Protein AF-A0A974UHE6-F1 (afdb_monomer_lite)

Structure (mmCIF, N/CA/C/O backbone):
data_AF-A0A974UHE6-F1
#
_entry.id   AF-A0A974UHE6-F1
#
loop_
_atom_site.group_PDB
_atom_site.id
_atom_site.type_symbol
_atom_site.label_atom_id
_atom_site.label_alt_id
_atom_site.label_comp_id
_atom_site.label_asym_id
_atom_site.label_entity_id
_atom_site.label_seq_id
_atom_site.pdbx_PDB_ins_code
_atom_site.Cartn_x
_atom_site.Cartn_y
_atom_site.Cartn_z
_atom_site.occupancy
_atom_site.B_iso_or_equiv
_atom_site.auth_seq_id
_atom_site.auth_comp_id
_atom_site.auth_asym_id
_atom_site.auth_atom_id
_atom_site.pdbx_PDB_model_num
ATOM 1 N N . MET A 1 1 ? -3.611 19.594 -3.266 1.00 68.94 1 MET A N 1
ATOM 2 C CA . MET A 1 1 ? -2.694 18.785 -4.095 1.00 68.94 1 MET A CA 1
ATOM 3 C C . MET A 1 1 ? -2.896 19.131 -5.567 1.00 68.94 1 MET A C 1
ATOM 5 O O . MET A 1 1 ? -4.041 19.269 -5.986 1.00 68.94 1 MET A O 1
ATOM 9 N N . GLU A 1 2 ? -1.826 19.362 -6.333 1.00 81.94 2 GLU A N 1
ATOM 10 C CA . GLU A 1 2 ? -1.934 19.809 -7.731 1.00 81.94 2 GLU A CA 1
ATOM 11 C C . GLU A 1 2 ? -2.411 18.683 -8.661 1.00 81.94 2 GLU A C 1
ATOM 13 O O . GLU A 1 2 ? -1.837 17.596 -8.674 1.00 81.94 2 GLU A O 1
ATOM 18 N N . LYS A 1 3 ? -3.424 18.951 -9.499 1.00 84.94 3 LYS A N 1
ATOM 19 C CA . LYS A 1 3 ? -3.956 17.965 -10.462 1.00 84.94 3 LYS A CA 1
ATOM 20 C C . LYS A 1 3 ? -2.876 17.400 -11.393 1.00 84.94 3 LYS A C 1
ATOM 22 O O . LYS A 1 3 ? -2.909 16.217 -11.709 1.00 84.94 3 LYS A O 1
ATOM 27 N N . LYS A 1 4 ? -1.906 18.234 -11.789 1.00 88.12 4 LYS A N 1
ATOM 28 C CA . LYS A 1 4 ? -0.786 17.846 -12.660 1.00 88.12 4 LYS A CA 1
ATOM 29 C C . LYS A 1 4 ? 0.136 16.815 -12.000 1.00 88.12 4 LYS A C 1
ATOM 31 O O . LYS A 1 4 ? 0.577 15.885 -12.671 1.00 88.12 4 LYS A O 1
ATOM 36 N N . LEU A 1 5 ? 0.415 16.966 -10.703 1.00 89.38 5 LEU A N 1
ATOM 37 C CA . LEU A 1 5 ? 1.199 16.000 -9.928 1.00 89.38 5 LEU A CA 1
ATOM 38 C C . LEU A 1 5 ? 0.502 14.635 -9.929 1.00 89.38 5 LEU A C 1
ATOM 40 O O . LEU A 1 5 ? 1.091 13.643 -10.349 1.00 89.38 5 LEU A O 1
ATOM 44 N N . LEU A 1 6 ? -0.778 14.615 -9.549 1.00 90.81 6 LEU A N 1
ATOM 45 C CA . LEU A 1 6 ? -1.590 13.398 -9.502 1.00 90.81 6 LEU A CA 1
ATOM 46 C C . LEU A 1 6 ? -1.657 12.690 -10.857 1.00 90.81 6 LEU A C 1
ATOM 48 O O . LEU A 1 6 ? -1.370 11.500 -10.933 1.00 90.81 6 LEU A O 1
ATOM 52 N N . SER A 1 7 ? -1.959 13.417 -11.937 1.00 92.12 7 SER A N 1
ATOM 53 C CA . SER A 1 7 ? -2.025 12.827 -13.280 1.00 92.12 7 SER A CA 1
ATOM 54 C C . SER A 1 7 ? -0.684 12.259 -13.746 1.00 92.12 7 SER A C 1
ATOM 56 O O . SER A 1 7 ? -0.656 11.272 -14.476 1.00 92.12 7 SER A O 1
ATOM 58 N N . THR A 1 8 ? 0.429 12.875 -13.334 1.00 93.12 8 THR A N 1
ATOM 59 C CA . THR A 1 8 ? 1.776 12.416 -13.706 1.00 93.12 8 THR A CA 1
ATOM 60 C C . THR A 1 8 ? 2.105 11.103 -13.001 1.00 93.12 8 THR A C 1
ATOM 62 O O . THR A 1 8 ? 2.537 10.158 -13.655 1.00 93.12 8 THR A O 1
ATOM 65 N N . ILE A 1 9 ? 1.823 11.016 -11.696 1.00 94.38 9 ILE A N 1
ATOM 66 C CA . ILE A 1 9 ? 2.038 9.797 -10.907 1.00 94.38 9 ILE A CA 1
ATOM 67 C C . ILE A 1 9 ? 1.129 8.667 -11.400 1.00 94.38 9 ILE A C 1
ATOM 69 O O . ILE A 1 9 ? 1.619 7.567 -11.628 1.00 94.38 9 ILE A O 1
ATOM 73 N N . ILE A 1 10 ? -0.163 8.931 -11.632 1.00 95.25 10 ILE A N 1
ATOM 74 C CA . ILE A 1 10 ? -1.101 7.930 -12.175 1.00 95.25 10 ILE A CA 1
ATOM 75 C C . ILE A 1 10 ? -0.598 7.401 -13.520 1.00 95.25 10 ILE A C 1
ATOM 77 O O . ILE A 1 10 ? -0.494 6.193 -13.703 1.00 95.25 10 ILE A O 1
ATOM 81 N N . GLY A 1 11 ? -0.215 8.294 -14.439 1.00 94.75 11 GLY A N 1
ATOM 82 C CA . GLY A 1 11 ? 0.270 7.896 -15.760 1.00 94.75 11 GLY A CA 1
ATOM 83 C C . GLY A 1 11 ? 1.592 7.122 -15.739 1.00 94.75 11 GLY A C 1
ATOM 84 O O . GLY A 1 11 ? 1.866 6.383 -16.683 1.00 94.75 11 GLY A O 1
ATOM 85 N N . PHE A 1 12 ? 2.416 7.290 -14.702 1.00 95.50 12 PHE A N 1
ATOM 86 C CA . PHE A 1 12 ? 3.578 6.436 -14.454 1.00 95.50 12 PHE A CA 1
ATOM 87 C C . PHE A 1 12 ? 3.150 5.068 -13.904 1.00 95.50 12 PHE A C 1
ATOM 89 O O . PHE A 1 12 ? 3.519 4.048 -14.483 1.00 95.50 12 PHE A O 1
ATOM 96 N N . LEU A 1 13 ? 2.327 5.041 -12.848 1.00 96.25 13 LEU A N 1
ATOM 97 C CA . LEU A 1 13 ? 1.869 3.801 -12.215 1.00 96.25 13 LEU A CA 1
ATOM 98 C C . LEU A 1 13 ? 1.134 2.891 -13.202 1.00 96.25 13 LEU A C 1
ATOM 100 O O . LEU A 1 13 ? 1.426 1.702 -13.236 1.00 96.25 13 LEU A O 1
ATOM 104 N N . ASP A 1 14 ? 0.248 3.432 -14.042 1.00 95.69 14 ASP A N 1
ATOM 105 C CA . ASP A 1 14 ? -0.482 2.649 -15.049 1.00 95.69 14 ASP A CA 1
ATOM 106 C C . ASP A 1 14 ? 0.474 1.884 -15.978 1.00 95.69 14 ASP A C 1
ATOM 108 O O . ASP A 1 14 ? 0.250 0.712 -16.283 1.00 95.69 14 ASP A O 1
ATOM 112 N N . LYS A 1 15 ? 1.578 2.516 -16.394 1.00 94.88 15 LYS A N 1
ATOM 113 C CA . LYS A 1 15 ? 2.539 1.873 -17.293 1.00 94.88 15 LYS A CA 1
ATOM 114 C C . LYS A 1 15 ? 3.507 0.934 -16.582 1.00 94.88 15 LYS A C 1
ATOM 116 O O . LYS A 1 15 ? 3.752 -0.148 -17.104 1.00 94.88 15 LYS A O 1
ATOM 121 N N . SER A 1 16 ? 4.022 1.302 -15.408 1.00 94.69 16 SER A N 1
ATOM 122 C CA . SER A 1 16 ? 4.884 0.405 -14.623 1.00 94.69 16 SER A CA 1
ATOM 123 C C . SER A 1 16 ? 4.128 -0.840 -14.156 1.00 94.69 16 SER A C 1
ATOM 125 O O . SER A 1 16 ? 4.684 -1.934 -14.188 1.00 94.69 16 SER A O 1
ATOM 127 N N . MET A 1 17 ? 2.843 -0.720 -13.803 1.00 94.31 17 MET A N 1
ATOM 128 C CA . MET A 1 17 ? 1.987 -1.877 -13.521 1.00 94.31 17 MET A CA 1
ATOM 129 C C . MET A 1 17 ? 1.804 -2.764 -14.759 1.00 94.31 17 MET A C 1
ATOM 131 O O . MET A 1 17 ? 1.940 -3.977 -14.649 1.00 94.31 17 MET A O 1
ATOM 135 N N . ALA A 1 18 ? 1.558 -2.183 -15.937 1.00 93.31 18 ALA A N 1
ATOM 136 C CA . ALA A 1 18 ? 1.437 -2.954 -17.176 1.00 93.31 18 ALA A CA 1
ATOM 137 C C . ALA A 1 18 ? 2.745 -3.670 -17.562 1.00 93.31 18 ALA A C 1
ATOM 139 O O . ALA A 1 18 ? 2.712 -4.818 -18.000 1.00 93.31 18 ALA A O 1
ATOM 140 N N . ALA A 1 19 ? 3.898 -3.022 -17.377 1.00 91.88 19 ALA A N 1
ATOM 141 C CA . ALA A 1 19 ? 5.205 -3.638 -17.595 1.00 91.88 19 ALA A CA 1
ATOM 142 C C . ALA A 1 19 ? 5.476 -4.764 -16.581 1.00 91.88 19 ALA A C 1
ATOM 144 O O . ALA A 1 19 ? 5.915 -5.847 -16.970 1.00 91.88 19 ALA A O 1
ATOM 145 N N . TYR A 1 20 ? 5.140 -4.558 -15.305 1.00 91.62 20 TYR A N 1
ATOM 146 C CA . TYR A 1 20 ? 5.191 -5.609 -14.288 1.00 91.62 20 TYR A CA 1
ATOM 147 C C . TYR A 1 20 ? 4.357 -6.830 -14.703 1.00 91.62 20 TYR A C 1
ATOM 149 O O . TYR A 1 20 ? 4.865 -7.951 -14.714 1.00 91.62 20 TYR A O 1
ATOM 157 N N . ASP A 1 21 ? 3.106 -6.605 -15.114 1.00 89.88 21 ASP A N 1
ATOM 158 C CA . ASP A 1 21 ? 2.179 -7.660 -15.538 1.00 89.88 21 ASP A CA 1
ATOM 159 C C . ASP A 1 21 ? 2.657 -8.372 -16.827 1.00 89.88 21 ASP A C 1
ATOM 161 O O . ASP A 1 21 ? 2.312 -9.529 -17.063 1.00 89.88 21 ASP A O 1
ATOM 165 N N . ALA A 1 22 ? 3.501 -7.719 -17.636 1.00 89.38 22 ALA A N 1
ATOM 166 C CA . ALA A 1 22 ? 4.163 -8.299 -18.809 1.00 89.38 22 ALA A CA 1
ATOM 167 C C . ALA A 1 22 ? 5.449 -9.094 -18.483 1.00 89.38 22 ALA A C 1
ATOM 169 O O . ALA A 1 22 ? 6.077 -9.635 -19.395 1.00 89.38 22 ALA A O 1
ATOM 170 N N . GLY A 1 23 ? 5.844 -9.179 -17.207 1.00 85.88 23 GLY A N 1
ATOM 171 C CA . GLY A 1 23 ? 6.987 -9.968 -16.734 1.00 85.88 23 GLY A CA 1
ATOM 172 C C . GLY A 1 23 ? 8.204 -9.155 -16.281 1.00 85.88 23 GLY A C 1
ATOM 173 O O . GLY A 1 23 ? 9.193 -9.746 -15.845 1.00 85.88 23 GLY A O 1
ATOM 174 N N . TYR A 1 24 ? 8.154 -7.819 -16.326 1.00 87.19 24 TYR A N 1
ATOM 175 C CA . TYR A 1 24 ? 9.233 -6.954 -15.832 1.00 87.19 24 TYR A CA 1
ATOM 176 C C . TYR A 1 24 ? 9.098 -6.718 -14.321 1.00 87.19 24 TYR A C 1
ATOM 178 O O . TYR A 1 24 ? 8.746 -5.628 -13.877 1.00 87.19 24 TYR A O 1
ATOM 186 N N . ALA A 1 25 ? 9.363 -7.752 -13.515 1.00 85.69 25 ALA A N 1
ATOM 187 C CA . ALA A 1 25 ? 9.167 -7.700 -12.062 1.00 85.69 25 ALA A CA 1
ATOM 188 C C . ALA A 1 25 ? 9.927 -6.542 -11.380 1.00 85.69 25 ALA A C 1
ATOM 190 O O . ALA A 1 25 ? 9.395 -5.942 -10.445 1.00 85.69 25 ALA A O 1
ATOM 191 N N . ASP A 1 26 ? 11.111 -6.183 -11.887 1.00 86.00 26 ASP A N 1
ATOM 192 C CA . ASP A 1 26 ? 11.952 -5.074 -11.408 1.00 86.00 26 ASP A CA 1
ATOM 193 C C . ASP A 1 26 ? 11.215 -3.717 -11.376 1.00 86.00 26 ASP A C 1
ATOM 195 O O . ASP A 1 26 ? 11.528 -2.849 -10.559 1.00 86.00 26 ASP A O 1
ATOM 199 N N . GLU A 1 27 ? 10.143 -3.543 -12.161 1.00 90.69 27 GLU A N 1
ATOM 200 C CA . GLU A 1 27 ? 9.304 -2.338 -12.100 1.00 90.69 27 GLU A CA 1
ATOM 201 C C . GLU A 1 27 ? 8.658 -2.113 -10.728 1.00 90.69 27 GLU A C 1
ATOM 203 O O . GLU A 1 27 ? 8.337 -0.975 -10.376 1.00 90.69 27 GLU A O 1
ATOM 208 N N . ALA A 1 28 ? 8.529 -3.152 -9.896 1.00 91.75 28 ALA A N 1
ATOM 209 C CA . ALA A 1 28 ? 8.108 -2.991 -8.507 1.00 91.75 28 ALA A CA 1
ATOM 210 C C . ALA A 1 28 ? 9.001 -2.012 -7.736 1.00 91.75 28 ALA A C 1
ATOM 212 O O . ALA A 1 28 ? 8.503 -1.247 -6.912 1.00 91.75 28 ALA A O 1
ATOM 213 N N . VAL A 1 29 ? 10.303 -1.987 -8.019 1.00 90.75 29 VAL A N 1
ATOM 214 C CA . VAL A 1 29 ? 11.244 -1.085 -7.353 1.00 90.75 29 VAL A CA 1
ATOM 215 C C . VAL A 1 29 ? 11.008 0.365 -7.767 1.00 90.75 29 VAL A C 1
ATOM 217 O O . VAL A 1 29 ? 10.982 1.253 -6.912 1.00 90.75 29 VAL A O 1
ATOM 220 N N . HIS A 1 30 ? 10.748 0.620 -9.050 1.00 90.81 30 HIS A N 1
ATOM 221 C CA . HIS A 1 30 ? 10.409 1.960 -9.538 1.00 90.81 30 HIS A CA 1
ATOM 222 C C . HIS A 1 30 ? 9.064 2.439 -8.978 1.00 90.81 30 HIS A C 1
ATOM 224 O O . HIS A 1 30 ? 8.964 3.576 -8.507 1.00 90.81 30 HIS A O 1
ATOM 230 N N . MET A 1 31 ? 8.056 1.557 -8.936 1.00 94.94 31 MET A N 1
ATOM 231 C CA . MET A 1 31 ? 6.774 1.833 -8.277 1.00 94.94 31 MET A CA 1
ATOM 232 C C . MET A 1 31 ? 6.967 2.173 -6.794 1.00 94.94 31 MET A C 1
ATOM 234 O O . MET A 1 31 ? 6.421 3.171 -6.323 1.00 94.94 31 MET A O 1
ATOM 238 N N . ALA A 1 32 ? 7.774 1.393 -6.067 1.00 93.69 32 ALA A N 1
ATOM 239 C CA . ALA A 1 32 ? 8.053 1.625 -4.652 1.00 93.69 32 ALA A CA 1
ATOM 240 C C . ALA A 1 32 ? 8.692 2.996 -4.413 1.00 93.69 32 ALA A C 1
ATOM 242 O O . ALA A 1 32 ? 8.247 3.723 -3.528 1.00 93.69 32 ALA A O 1
ATOM 243 N N . THR A 1 33 ? 9.679 3.383 -5.226 1.00 91.69 33 THR A N 1
ATOM 244 C CA . THR A 1 33 ? 10.351 4.685 -5.107 1.00 91.69 33 THR A CA 1
ATOM 245 C C . THR A 1 33 ? 9.396 5.857 -5.312 1.00 91.69 33 THR A C 1
ATOM 247 O O . THR A 1 33 ? 9.382 6.787 -4.505 1.00 91.69 33 THR A O 1
ATOM 250 N N . ILE A 1 34 ? 8.579 5.833 -6.370 1.00 93.62 34 ILE A N 1
ATOM 251 C CA . ILE A 1 34 ? 7.645 6.937 -6.638 1.00 93.62 34 ILE A CA 1
ATOM 252 C C . ILE A 1 34 ? 6.575 7.027 -5.549 1.00 93.62 34 ILE A C 1
ATOM 254 O O . ILE A 1 34 ? 6.281 8.122 -5.064 1.00 93.62 34 ILE A O 1
ATOM 258 N N . ILE A 1 35 ? 6.023 5.889 -5.123 1.00 95.06 35 ILE A N 1
ATOM 259 C CA . ILE A 1 35 ? 4.991 5.861 -4.084 1.00 95.06 35 ILE A CA 1
ATOM 260 C C . ILE A 1 35 ? 5.557 6.311 -2.740 1.00 95.06 35 ILE A C 1
ATOM 262 O O . ILE A 1 35 ? 4.931 7.122 -2.065 1.00 95.06 35 ILE A O 1
ATOM 266 N N . GLU A 1 36 ? 6.738 5.836 -2.350 1.00 91.81 36 GLU A N 1
ATOM 267 C CA . GLU A 1 36 ? 7.369 6.231 -1.091 1.00 91.81 36 GLU A CA 1
ATOM 268 C C . GLU A 1 36 ? 7.623 7.741 -1.054 1.00 91.81 36 GLU A C 1
ATOM 270 O O . GLU A 1 36 ? 7.176 8.395 -0.115 1.00 91.81 36 GLU A O 1
ATOM 275 N N . ARG A 1 37 ? 8.200 8.335 -2.106 1.00 90.69 37 ARG A N 1
ATOM 276 C CA . ARG A 1 37 ? 8.400 9.794 -2.180 1.00 90.69 37 ARG A CA 1
ATOM 277 C C . ARG A 1 37 ? 7.088 10.580 -2.137 1.00 90.69 37 ARG A C 1
ATOM 279 O O . ARG A 1 37 ? 6.995 11.618 -1.471 1.00 90.69 37 ARG A O 1
ATOM 286 N N . PHE A 1 38 ? 6.052 10.095 -2.820 1.00 91.88 38 PHE A N 1
ATOM 287 C CA . PHE A 1 38 ? 4.722 10.701 -2.771 1.00 91.88 38 PHE A CA 1
ATOM 288 C C . PHE A 1 38 ? 4.126 10.661 -1.355 1.00 91.88 38 PHE A C 1
ATOM 290 O O . PHE A 1 38 ? 3.641 11.676 -0.851 1.00 91.88 38 PHE A O 1
ATOM 297 N N . LEU A 1 39 ? 4.205 9.514 -0.679 1.00 90.38 39 LEU A N 1
ATOM 298 C CA . LEU A 1 39 ? 3.688 9.350 0.677 1.00 90.38 39 LEU A CA 1
ATOM 299 C C . LEU A 1 39 ? 4.542 10.072 1.721 1.00 90.38 39 LEU A C 1
ATOM 301 O O . LEU A 1 39 ? 3.994 10.574 2.691 1.00 90.38 39 LEU A O 1
ATOM 305 N N . THR A 1 40 ? 5.853 10.191 1.535 1.00 85.94 40 THR A N 1
ATOM 306 C CA . THR A 1 40 ? 6.727 10.961 2.432 1.00 85.94 40 THR A CA 1
ATOM 307 C C . THR A 1 40 ? 6.428 12.459 2.334 1.00 85.94 40 THR A C 1
ATOM 309 O O . THR A 1 40 ? 6.367 13.147 3.352 1.00 85.94 40 THR A O 1
ATOM 312 N N . SER A 1 41 ? 6.152 12.966 1.129 1.00 81.25 41 SER A N 1
ATOM 313 C CA . SER A 1 41 ? 5.805 14.378 0.908 1.00 81.25 41 SER A CA 1
ATOM 314 C C . SER A 1 41 ? 4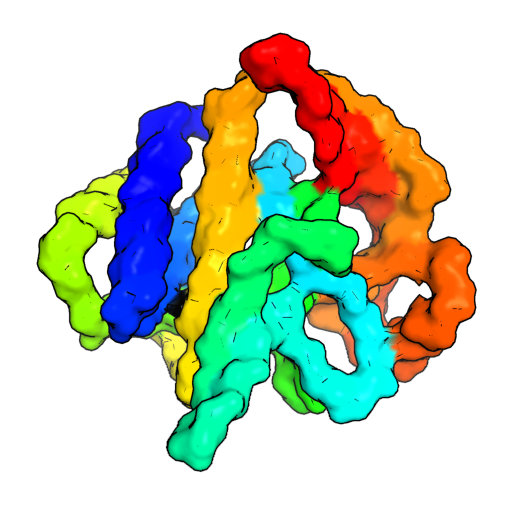.392 14.758 1.354 1.00 81.25 41 SER A C 1
ATOM 316 O O . SER A 1 41 ? 4.170 15.901 1.749 1.00 81.25 41 SER A O 1
ATOM 318 N N . ASN A 1 42 ? 3.449 13.812 1.334 1.00 78.69 42 ASN A N 1
ATOM 319 C CA . ASN A 1 42 ? 2.036 14.057 1.654 1.00 78.69 42 ASN A CA 1
ATOM 320 C C . ASN A 1 42 ? 1.555 13.299 2.907 1.00 78.69 42 ASN A C 1
ATOM 322 O O . ASN A 1 42 ? 0.378 13.339 3.252 1.00 78.69 42 ASN A O 1
ATOM 326 N N . GLY A 1 43 ? 2.442 12.603 3.619 1.00 63.31 43 GLY A N 1
ATOM 327 C CA . GLY A 1 43 ? 2.078 11.682 4.702 1.00 63.31 43 GLY A CA 1
ATOM 328 C C . GLY A 1 43 ? 1.619 12.355 5.988 1.00 63.31 43 GLY A C 1
ATOM 329 O O . GLY A 1 43 ? 0.956 11.724 6.809 1.00 63.31 43 GLY A O 1
ATOM 330 N N . SER A 1 44 ? 1.936 13.639 6.157 1.00 62.84 44 SER A N 1
ATOM 331 C CA . SER A 1 44 ? 1.406 14.476 7.235 1.00 62.84 44 SER A CA 1
ATOM 332 C C . SER A 1 44 ? 0.035 15.076 6.907 1.00 62.84 44 SER A C 1
ATOM 334 O O . SER A 1 44 ? -0.620 15.615 7.806 1.00 62.84 44 SER A O 1
ATOM 336 N N . ASP A 1 45 ? -0.426 14.973 5.656 1.00 66.00 45 ASP A N 1
ATOM 337 C CA . ASP A 1 45 ? -1.732 15.472 5.248 1.00 66.00 45 ASP A CA 1
ATOM 338 C C . ASP A 1 45 ? -2.834 14.543 5.772 1.00 66.00 45 ASP A C 1
ATOM 340 O O . ASP A 1 45 ? -3.129 13.484 5.216 1.00 66.00 45 ASP A O 1
ATOM 344 N N . ARG A 1 46 ? -3.480 14.967 6.864 1.00 59.78 46 ARG A N 1
ATOM 345 C CA . ARG A 1 46 ? -4.596 14.248 7.501 1.00 59.78 46 ARG A CA 1
ATOM 346 C C . ARG A 1 46 ? -5.8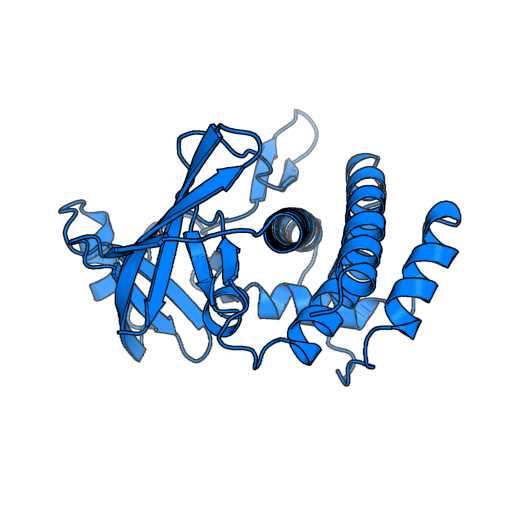31 14.115 6.600 1.00 59.78 46 ARG A C 1
ATOM 348 O O . ARG A 1 46 ? -6.776 13.425 6.989 1.00 59.78 46 ARG A O 1
ATOM 355 N N . THR A 1 47 ? -5.847 14.790 5.449 1.00 69.06 47 THR A N 1
ATOM 356 C CA . THR A 1 47 ? -6.929 14.722 4.463 1.00 69.06 47 THR A CA 1
ATOM 357 C C . THR A 1 47 ? -6.702 13.656 3.394 1.00 69.06 47 THR A C 1
ATOM 359 O O . THR A 1 47 ? -7.672 13.250 2.751 1.00 69.06 47 THR A O 1
ATOM 362 N N . LEU A 1 48 ? -5.469 13.157 3.236 1.00 84.88 48 LEU A N 1
ATOM 363 C CA . LEU A 1 48 ? -5.164 12.113 2.267 1.00 84.88 48 LEU A CA 1
ATOM 364 C C . LEU A 1 48 ? -5.745 10.777 2.747 1.00 84.88 48 LEU A C 1
ATOM 366 O O . LEU A 1 48 ? -5.314 10.212 3.756 1.00 84.88 48 LEU A O 1
ATOM 370 N N . LEU A 1 49 ? -6.748 10.292 2.016 1.00 88.62 49 LEU A N 1
ATOM 371 C CA . LEU A 1 49 ? -7.355 8.984 2.223 1.00 88.62 49 LEU A CA 1
ATOM 372 C C . LEU A 1 49 ? -6.894 8.037 1.126 1.00 88.62 49 LEU A C 1
ATOM 374 O O . LEU A 1 49 ? -7.063 8.328 -0.056 1.00 88.62 49 LEU A O 1
ATOM 378 N N . LEU A 1 50 ? -6.339 6.905 1.535 1.00 91.81 50 LEU A N 1
ATOM 379 C CA . LEU A 1 50 ? -5.868 5.859 0.645 1.00 91.81 50 LEU A CA 1
ATOM 380 C C . LEU A 1 50 ? -6.785 4.646 0.762 1.00 91.81 50 LEU A C 1
ATOM 382 O O . LEU A 1 50 ? -7.185 4.258 1.863 1.00 91.81 50 LEU A O 1
ATOM 386 N N . LEU A 1 51 ? -7.124 4.072 -0.385 1.00 91.31 51 LEU A N 1
ATOM 387 C CA . LEU A 1 51 ? -7.793 2.791 -0.496 1.00 91.31 51 LEU A CA 1
ATOM 388 C C . LEU A 1 51 ? -6.880 1.709 0.071 1.00 91.31 51 LEU A C 1
ATOM 390 O O . LEU A 1 51 ? -5.732 1.588 -0.325 1.00 91.31 51 LEU A O 1
ATOM 394 N N . SER A 1 52 ? -7.419 0.888 0.954 1.00 89.31 52 SER A N 1
ATOM 395 C CA . SER A 1 52 ? -6.827 -0.357 1.403 1.00 89.31 52 SER A CA 1
ATOM 396 C C . SER A 1 52 ? -7.825 -1.483 1.147 1.00 89.31 52 SER A C 1
ATOM 398 O O . SER A 1 52 ? -9.010 -1.388 1.471 1.00 89.31 52 SER A O 1
ATOM 400 N N . THR A 1 53 ? -7.324 -2.544 0.530 1.00 85.56 53 THR A N 1
ATOM 401 C CA . THR A 1 53 ? -8.054 -3.739 0.088 1.00 85.56 53 THR A CA 1
ATOM 402 C C . THR A 1 53 ? -7.712 -4.965 0.929 1.00 85.56 53 THR A C 1
ATOM 404 O O . THR A 1 53 ? -8.273 -6.038 0.714 1.00 85.56 53 THR A O 1
ATOM 407 N N . THR A 1 54 ? -6.816 -4.826 1.913 1.00 77.94 54 THR A N 1
ATOM 408 C CA . THR A 1 54 ? -6.487 -5.910 2.845 1.00 77.94 54 THR A CA 1
ATOM 409 C C . THR A 1 54 ? -7.739 -6.405 3.563 1.00 77.94 54 THR A C 1
ATOM 411 O O . THR A 1 54 ? -8.530 -5.623 4.101 1.00 77.94 54 THR A O 1
ATOM 414 N N . GLY A 1 55 ? -7.889 -7.726 3.616 1.00 69.94 55 GLY A N 1
ATOM 415 C CA . GLY A 1 55 ? -8.912 -8.364 4.433 1.00 69.94 55 GLY A CA 1
ATOM 416 C C . GLY A 1 55 ? -8.703 -8.115 5.930 1.00 69.94 55 GLY A C 1
ATOM 417 O O . GLY A 1 55 ? -7.657 -7.640 6.376 1.00 69.94 55 GLY A O 1
ATOM 418 N N . ILE A 1 56 ? -9.715 -8.460 6.723 1.00 64.62 56 ILE A N 1
ATOM 419 C CA . ILE A 1 56 ? -9.603 -8.462 8.185 1.00 64.62 56 ILE A CA 1
ATOM 420 C C . ILE A 1 56 ? -8.684 -9.623 8.595 1.00 64.62 56 ILE A C 1
ATOM 422 O O . ILE A 1 56 ? -8.912 -10.770 8.211 1.00 64.62 56 ILE A O 1
ATOM 426 N N . TYR A 1 57 ? -7.635 -9.323 9.364 1.00 64.06 57 TYR A N 1
ATOM 427 C CA . TYR A 1 57 ? -6.646 -10.309 9.809 1.00 64.06 57 TYR A CA 1
ATOM 428 C C . TYR A 1 57 ? -7.141 -11.176 10.980 1.00 64.06 57 TYR A C 1
ATOM 430 O O . TYR A 1 57 ? -7.934 -10.734 11.812 1.00 64.06 57 TYR A O 1
ATOM 438 N N . LEU A 1 58 ? -6.606 -12.403 11.068 1.00 63.47 58 LEU A N 1
ATOM 439 C CA . LEU A 1 58 ? -6.889 -13.420 12.084 1.00 63.47 58 LEU A CA 1
ATOM 440 C C . LEU A 1 58 ? -5.607 -13.829 12.852 1.00 63.47 58 LEU A C 1
ATOM 442 O O . LEU A 1 58 ? -4.989 -14.832 12.495 1.00 63.47 58 LEU A O 1
ATOM 446 N N . PRO A 1 59 ? -5.246 -13.135 13.953 1.00 55.00 59 PRO A N 1
ATOM 447 C CA . PRO A 1 59 ? -3.967 -13.270 14.678 1.00 55.00 59 PRO A CA 1
ATOM 448 C C . PRO A 1 59 ? -3.607 -14.611 15.312 1.00 55.00 59 PRO A C 1
ATOM 450 O O . PRO A 1 59 ? -2.588 -14.714 15.984 1.00 55.00 59 PRO A O 1
ATOM 453 N N . SER A 1 60 ? -4.425 -15.649 15.153 1.00 54.59 60 SER A N 1
ATOM 454 C CA . SER A 1 60 ? -4.037 -16.986 15.620 1.00 54.59 60 SER A CA 1
ATOM 455 C C . SER A 1 60 ? -4.493 -18.105 14.695 1.00 54.59 60 SER A C 1
ATOM 457 O O . SER A 1 60 ? -4.734 -19.232 15.128 1.00 54.59 60 SER A O 1
ATOM 459 N N . ASN A 1 61 ? -4.615 -17.796 13.405 1.00 56.09 61 ASN A N 1
ATOM 460 C CA . ASN A 1 61 ? -4.564 -18.860 12.422 1.00 56.09 61 ASN A CA 1
ATOM 461 C C . ASN A 1 61 ? -3.123 -19.401 12.368 1.00 56.09 61 ASN A C 1
ATOM 463 O O . ASN A 1 61 ? -2.166 -18.641 12.477 1.00 56.09 61 ASN A O 1
ATOM 467 N N . THR A 1 62 ? -2.950 -20.712 12.212 1.00 58.22 62 THR A N 1
ATOM 468 C CA . THR A 1 62 ? -1.620 -21.320 12.011 1.00 58.22 62 THR A CA 1
ATOM 469 C C . THR A 1 62 ? -1.055 -21.038 10.619 1.00 58.22 62 THR A C 1
ATOM 471 O O . THR A 1 62 ? 0.099 -21.356 10.349 1.00 58.22 62 THR A O 1
ATOM 474 N N . LEU A 1 63 ? -1.875 -20.483 9.722 1.00 66.06 63 LEU A N 1
ATOM 475 C CA . LEU A 1 63 ? -1.479 -20.106 8.372 1.00 66.06 63 LEU A CA 1
ATOM 476 C C . LEU A 1 63 ? -0.926 -18.675 8.350 1.00 66.06 63 LEU A C 1
ATOM 478 O O . LEU A 1 63 ? -1.559 -17.793 8.938 1.00 66.06 63 LEU A O 1
ATOM 482 N N . PRO A 1 64 ? 0.192 -18.433 7.640 1.00 71.25 64 PRO A N 1
ATOM 483 C CA . PRO A 1 64 ? 0.681 -17.087 7.389 1.00 71.25 64 PRO A CA 1
ATOM 484 C C . PRO A 1 64 ? -0.402 -16.217 6.760 1.00 71.25 64 PRO A C 1
ATOM 486 O O . PRO A 1 64 ? -1.117 -16.641 5.847 1.00 71.25 64 PRO A O 1
ATOM 489 N N . TYR A 1 65 ? -0.503 -14.979 7.222 1.00 76.69 65 TYR A N 1
ATOM 490 C CA . TYR A 1 65 ? -1.319 -13.981 6.561 1.00 76.69 65 TYR A CA 1
ATOM 491 C C . TYR A 1 65 ? -0.582 -13.433 5.349 1.00 76.69 65 TYR A C 1
ATOM 493 O O . TYR A 1 65 ? 0.515 -12.897 5.468 1.00 76.69 65 TYR A O 1
ATOM 501 N N . LEU A 1 66 ? -1.206 -13.575 4.182 1.00 75.19 66 LEU A N 1
ATOM 502 C CA . LEU A 1 66 ? -0.696 -13.128 2.888 1.00 75.19 66 LEU A CA 1
ATOM 503 C C . LEU A 1 66 ? -1.667 -12.101 2.304 1.00 75.19 66 LEU A C 1
ATOM 505 O O . LEU A 1 66 ? -2.274 -12.332 1.263 1.00 75.19 66 LEU A O 1
ATOM 509 N N . GLY A 1 67 ? -1.858 -10.975 2.996 1.00 70.94 67 GLY A N 1
ATOM 510 C CA . GLY A 1 67 ? -2.952 -10.034 2.719 1.00 70.94 67 GLY A CA 1
ATOM 511 C C . GLY A 1 67 ? -3.033 -9.528 1.275 1.00 70.94 67 GLY A C 1
ATOM 512 O O . GLY A 1 67 ? -4.107 -9.139 0.831 1.00 70.94 67 GLY A O 1
ATOM 513 N N . PHE A 1 68 ? -1.919 -9.565 0.541 1.00 82.44 68 PHE A N 1
ATOM 514 C CA . PHE A 1 68 ? -1.765 -9.037 -0.820 1.00 82.44 68 PHE A CA 1
ATOM 515 C C . PHE A 1 68 ? -1.322 -10.046 -1.869 1.00 82.44 68 PHE A C 1
ATOM 517 O O . PHE A 1 68 ? -1.171 -9.678 -3.035 1.00 82.44 68 PHE A O 1
ATOM 524 N N . VAL A 1 69 ? -1.063 -11.285 -1.463 1.00 81.19 69 VAL A N 1
ATOM 525 C CA . VAL A 1 69 ? -0.439 -12.275 -2.334 1.00 81.19 69 VAL A CA 1
ATOM 526 C C . VAL A 1 69 ? -1.309 -13.509 -2.396 1.00 81.19 69 VAL A C 1
ATOM 528 O O . VAL A 1 69 ? -1.626 -14.111 -1.372 1.00 81.19 69 VAL A O 1
ATOM 531 N N . ARG A 1 70 ? -1.637 -13.920 -3.616 1.00 80.19 70 ARG A N 1
ATOM 532 C CA . ARG A 1 70 ? -2.177 -15.243 -3.897 1.00 80.19 70 ARG A CA 1
ATOM 533 C C . ARG A 1 70 ? -1.042 -16.166 -4.316 1.00 80.19 70 ARG A C 1
ATOM 535 O O . ARG A 1 70 ? -0.117 -15.759 -5.021 1.00 80.19 70 ARG A O 1
ATOM 542 N N . ILE A 1 71 ? -1.126 -17.409 -3.868 1.00 81.62 71 ILE A N 1
ATOM 543 C CA . ILE A 1 71 ? -0.211 -18.466 -4.278 1.00 81.62 71 ILE A CA 1
ATOM 544 C C . ILE A 1 71 ? -0.898 -19.234 -5.400 1.00 81.62 71 ILE A C 1
ATOM 546 O O . ILE A 1 71 ? -1.991 -19.760 -5.202 1.00 81.62 71 ILE A O 1
ATOM 550 N N . GLU A 1 72 ? -0.262 -19.295 -6.562 1.00 83.06 72 GLU A N 1
ATOM 551 C CA . GLU A 1 72 ? -0.696 -20.134 -7.672 1.00 83.06 72 GLU A CA 1
ATOM 552 C C . GLU A 1 72 ? 0.300 -21.277 -7.847 1.00 83.06 72 GLU A C 1
ATOM 554 O O . GLU A 1 72 ? 1.505 -21.060 -7.999 1.00 83.06 72 GLU A O 1
ATOM 559 N N . GLN A 1 73 ? -0.202 -22.507 -7.771 1.00 81.00 73 GLN A N 1
ATOM 560 C CA . GLN A 1 73 ? 0.594 -23.704 -7.995 1.00 81.00 73 GLN A CA 1
ATOM 561 C C . GLN A 1 73 ? 0.324 -24.223 -9.405 1.00 81.00 73 GLN A C 1
ATOM 563 O O . GLN A 1 73 ? -0.813 -24.510 -9.770 1.00 81.00 73 GLN A O 1
ATOM 568 N N . THR A 1 74 ? 1.396 -24.366 -10.170 1.00 79.75 74 THR A N 1
ATOM 569 C CA . THR A 1 74 ? 1.422 -25.042 -11.471 1.00 79.75 74 THR A CA 1
ATOM 570 C C . THR A 1 74 ? 2.106 -26.403 -11.321 1.00 79.75 74 THR A C 1
ATOM 572 O O . THR A 1 74 ? 2.643 -26.705 -10.252 1.00 79.75 74 THR A O 1
ATOM 575 N N . GLU A 1 75 ? 2.103 -27.230 -12.370 1.00 80.88 75 GLU A N 1
ATOM 576 C CA . GLU A 1 75 ? 2.784 -28.537 -12.349 1.00 80.88 75 GLU A CA 1
ATOM 577 C C . GLU A 1 75 ? 4.289 -28.406 -12.043 1.00 80.88 75 GLU A C 1
ATOM 579 O O . GLU A 1 75 ? 4.836 -29.238 -11.321 1.00 80.88 75 GLU A O 1
ATOM 584 N N . ASP A 1 76 ? 4.921 -27.313 -12.490 1.00 81.94 76 ASP A N 1
ATOM 585 C CA . ASP A 1 76 ? 6.377 -27.125 -12.425 1.00 81.94 76 ASP A CA 1
ATOM 586 C C . ASP A 1 76 ? 6.841 -26.019 -11.459 1.00 81.94 76 ASP A C 1
ATOM 588 O O . ASP A 1 76 ? 8.036 -25.888 -11.187 1.00 81.94 76 ASP A O 1
ATOM 592 N N . SER A 1 77 ? 5.935 -25.172 -10.955 1.00 78.81 77 SER A N 1
ATOM 593 C CA . SER A 1 77 ? 6.327 -23.999 -10.162 1.00 78.81 77 SER A CA 1
ATOM 594 C C . SER A 1 77 ? 5.257 -23.499 -9.195 1.00 78.81 77 SER A C 1
ATOM 596 O O . SER A 1 77 ? 4.056 -23.679 -9.405 1.00 78.81 77 SER A O 1
ATOM 598 N N . VAL A 1 78 ? 5.713 -22.810 -8.148 1.00 79.75 78 VAL A N 1
ATOM 599 C CA . VAL A 1 78 ? 4.873 -22.003 -7.258 1.00 79.75 78 VAL A CA 1
ATOM 600 C C . VAL A 1 78 ? 5.121 -20.534 -7.576 1.00 79.75 78 VAL A C 1
ATOM 602 O O . VAL A 1 78 ? 6.261 -20.070 -7.510 1.00 79.75 78 VAL A O 1
ATOM 605 N N . GLN A 1 79 ? 4.060 -19.807 -7.913 1.00 81.75 79 GLN A N 1
ATOM 606 C CA . GLN A 1 79 ? 4.108 -18.384 -8.225 1.00 81.75 79 GLN A CA 1
ATOM 607 C C . GLN A 1 79 ? 3.357 -17.573 -7.173 1.00 81.75 79 GLN A C 1
ATOM 609 O O . GLN A 1 79 ? 2.301 -17.967 -6.677 1.00 81.75 79 GLN A O 1
ATOM 614 N N . PHE A 1 80 ? 3.919 -16.415 -6.844 1.00 81.12 80 PHE A N 1
ATOM 615 C CA . PHE A 1 80 ? 3.304 -15.432 -5.965 1.00 81.12 80 PHE A CA 1
ATOM 616 C C . PHE A 1 80 ? 2.777 -14.303 -6.833 1.00 81.12 80 PHE A C 1
ATOM 618 O O . PHE A 1 80 ? 3.558 -13.593 -7.462 1.00 81.12 80 PHE A O 1
ATOM 625 N N . LEU A 1 81 ? 1.459 -14.153 -6.880 1.00 82.12 81 LEU A N 1
ATOM 626 C CA . LEU A 1 81 ? 0.799 -13.136 -7.688 1.00 82.12 81 LEU A CA 1
ATOM 627 C C . LEU A 1 81 ? 0.109 -12.123 -6.784 1.00 82.12 81 LEU A C 1
ATOM 629 O O . LEU A 1 81 ? -0.328 -12.448 -5.680 1.00 82.12 81 LEU A O 1
ATOM 633 N N . ALA A 1 82 ? -0.007 -10.891 -7.261 1.00 83.50 82 ALA A N 1
ATOM 634 C CA . ALA A 1 82 ? -0.771 -9.869 -6.567 1.00 83.50 82 ALA A CA 1
ATOM 635 C C . ALA A 1 82 ? -2.265 -10.239 -6.546 1.00 83.50 82 ALA A C 1
ATOM 637 O O . ALA A 1 82 ? -2.812 -10.727 -7.540 1.00 83.50 82 ALA A O 1
ATOM 638 N N . SER A 1 83 ? -2.940 -9.983 -5.428 1.00 77.25 83 SER A N 1
ATOM 639 C CA . SER A 1 83 ? -4.379 -10.232 -5.255 1.00 77.25 83 SER A CA 1
ATOM 640 C C . SER A 1 83 ? -5.257 -9.163 -5.927 1.00 77.25 83 SER A C 1
ATOM 642 O O . SER A 1 83 ? -6.255 -8.737 -5.351 1.00 77.25 83 SER A O 1
ATOM 644 N N . VAL A 1 84 ? -4.897 -8.719 -7.139 1.00 67.81 84 VAL A N 1
ATOM 645 C CA . VAL A 1 84 ? -5.561 -7.619 -7.863 1.00 67.81 84 VAL A CA 1
ATOM 646 C C . VAL A 1 84 ? -6.942 -8.066 -8.355 1.00 67.81 84 VAL A C 1
ATOM 648 O O . VAL A 1 84 ? -7.133 -8.402 -9.520 1.00 67.81 84 VAL A O 1
ATOM 651 N N . GLN A 1 85 ? -7.925 -8.105 -7.463 1.00 56.47 85 GLN A N 1
ATOM 652 C CA . GLN A 1 85 ? -9.341 -8.137 -7.806 1.00 56.47 85 GLN A CA 1
ATOM 653 C C . GLN A 1 85 ? -10.084 -7.172 -6.886 1.00 56.47 85 GLN A C 1
ATOM 655 O O . GLN A 1 85 ? -10.173 -7.392 -5.682 1.00 56.47 85 GLN A O 1
ATOM 660 N N . ALA A 1 86 ? -10.643 -6.112 -7.470 1.00 42.66 86 ALA A N 1
ATOM 661 C CA . ALA A 1 86 ? -11.793 -5.440 -6.882 1.00 42.66 86 ALA A CA 1
ATOM 662 C C . ALA A 1 86 ? -13.005 -6.361 -7.078 1.00 42.66 86 ALA A C 1
ATOM 664 O O . ALA A 1 86 ? -13.420 -6.606 -8.213 1.00 42.66 86 ALA A O 1
ATOM 665 N N . GLY A 1 87 ? -13.536 -6.934 -5.997 1.00 41.09 87 GLY A N 1
ATOM 666 C CA . GLY A 1 87 ? -14.670 -7.851 -6.092 1.00 41.09 87 GLY A CA 1
ATOM 667 C C . GLY A 1 87 ? -15.076 -8.505 -4.771 1.00 41.09 87 GLY A C 1
ATOM 668 O O . GLY A 1 87 ? -14.261 -9.152 -4.127 1.00 41.09 87 GLY A O 1
ATOM 669 N N . GLN A 1 88 ? -16.358 -8.305 -4.434 1.00 41.34 88 GLN A N 1
ATOM 670 C CA . GLN A 1 88 ? -17.273 -8.858 -3.407 1.00 41.34 88 GLN A CA 1
ATOM 671 C C . GLN A 1 88 ? -16.781 -9.289 -2.007 1.00 41.34 88 GLN A C 1
ATOM 673 O O . GLN A 1 88 ? -17.540 -9.072 -1.064 1.00 41.34 88 GLN A O 1
ATOM 678 N N . ASP A 1 89 ? -15.562 -9.795 -1.821 1.00 48.16 89 ASP A N 1
ATOM 679 C CA . ASP A 1 89 ? -15.103 -10.349 -0.534 1.00 48.16 89 ASP A CA 1
ATOM 680 C C . ASP A 1 89 ? -13.992 -9.525 0.146 1.00 48.16 89 ASP A C 1
ATOM 682 O O . ASP A 1 89 ? -13.657 -9.759 1.311 1.00 48.16 89 ASP A O 1
ATOM 686 N N . CYS A 1 90 ? -13.421 -8.529 -0.541 1.00 55.78 90 CYS A N 1
ATOM 687 C CA . CYS A 1 90 ? -12.448 -7.612 0.049 1.00 55.78 90 CYS A CA 1
ATOM 688 C C . CYS A 1 90 ? -13.151 -6.415 0.707 1.00 55.78 90 CYS A C 1
ATOM 690 O O . CYS A 1 90 ? -13.900 -5.675 0.065 1.00 55.78 90 CYS A O 1
ATOM 692 N N . LEU A 1 91 ? -12.887 -6.185 1.998 1.00 64.69 91 LEU A N 1
ATOM 693 C CA . LEU A 1 91 ? -13.334 -4.964 2.665 1.00 64.69 91 LEU A CA 1
ATOM 694 C C . LEU A 1 91 ? -12.515 -3.782 2.137 1.00 64.69 91 LEU A C 1
ATOM 696 O O . LEU A 1 91 ? -11.426 -3.497 2.636 1.00 64.69 91 LEU A O 1
ATOM 700 N N . GLU A 1 92 ? -13.059 -3.077 1.150 1.00 79.12 92 GLU A N 1
ATOM 701 C CA . GLU A 1 92 ? -12.511 -1.800 0.711 1.00 79.12 92 GLU A CA 1
ATOM 702 C C . GLU A 1 92 ? -12.675 -0.760 1.817 1.00 79.12 92 GLU A C 1
ATOM 704 O O . GLU A 1 92 ? -13.786 -0.433 2.253 1.00 79.12 92 GLU A O 1
ATOM 709 N N . LYS A 1 93 ? -11.547 -0.227 2.276 1.00 84.56 93 LYS A N 1
ATOM 710 C CA . LYS A 1 93 ? -11.495 0.787 3.322 1.00 84.56 93 LYS A CA 1
ATOM 711 C C . LYS A 1 93 ? -10.640 1.959 2.887 1.00 84.56 93 LYS A C 1
ATOM 713 O O . LYS A 1 93 ? -9.510 1.793 2.457 1.00 84.56 93 LYS A O 1
ATOM 718 N N . TRP A 1 94 ? -11.167 3.160 3.055 1.00 88.12 94 TRP A N 1
ATOM 719 C CA . TRP A 1 94 ? -10.439 4.397 2.811 1.00 88.12 94 TRP A CA 1
ATOM 720 C C . TRP A 1 94 ? -9.910 4.921 4.140 1.00 88.12 94 TRP A C 1
ATOM 722 O O . TRP A 1 94 ? -10.696 5.281 5.018 1.00 88.12 94 TRP A O 1
ATOM 732 N N . ILE A 1 95 ? -8.591 4.912 4.308 1.00 89.69 95 ILE A N 1
ATOM 733 C CA . ILE A 1 95 ? -7.912 5.162 5.587 1.00 89.69 95 ILE A CA 1
ATOM 734 C C . ILE A 1 95 ? -6.853 6.254 5.452 1.00 89.69 95 ILE A C 1
ATOM 736 O O . ILE A 1 95 ? -6.363 6.531 4.360 1.00 89.69 95 ILE A O 1
ATOM 740 N N . GLN A 1 96 ? -6.506 6.898 6.566 1.00 89.94 96 GLN A N 1
ATOM 741 C CA . GLN A 1 96 ? -5.469 7.934 6.580 1.00 89.94 96 GLN A CA 1
ATOM 742 C C . GLN A 1 96 ? -4.094 7.353 6.249 1.00 89.94 96 GLN A C 1
ATOM 744 O O . GLN A 1 96 ? -3.808 6.208 6.588 1.00 89.94 96 GLN A O 1
ATOM 749 N N . THR A 1 97 ? -3.208 8.165 5.669 1.00 90.06 97 THR A N 1
ATOM 750 C CA . THR A 1 97 ? -1.863 7.732 5.254 1.00 90.06 97 THR A CA 1
ATOM 751 C C . THR A 1 97 ? -1.067 7.026 6.350 1.00 90.06 97 THR A C 1
ATOM 753 O O . THR A 1 97 ? -0.422 6.019 6.072 1.00 90.06 97 THR A O 1
ATOM 756 N N . SER A 1 98 ? -1.120 7.507 7.598 1.00 88.75 98 SER A N 1
ATOM 757 C CA . SER A 1 98 ? -0.419 6.879 8.729 1.00 88.75 98 SER A CA 1
ATOM 758 C C . SER A 1 98 ? -0.918 5.465 9.017 1.00 88.75 98 SER A C 1
ATOM 760 O O . SER A 1 98 ? -0.118 4.564 9.275 1.00 88.75 98 SER A O 1
ATOM 762 N N . ASP A 1 99 ? -2.233 5.276 8.940 1.00 90.38 99 ASP A N 1
ATOM 763 C CA . ASP A 1 99 ? -2.865 3.977 9.111 1.00 90.38 99 ASP A CA 1
ATOM 764 C C . ASP A 1 99 ? -2.552 3.090 7.884 1.00 90.38 99 ASP A C 1
ATOM 766 O O . ASP A 1 99 ? -2.114 1.954 8.011 1.00 90.38 99 ASP A O 1
ATOM 770 N N . TYR A 1 100 ? -2.624 3.640 6.672 1.00 92.69 100 TYR A N 1
ATOM 771 C CA . TYR A 1 100 ? -2.291 2.919 5.444 1.00 92.69 100 TYR A CA 1
ATOM 772 C C . TYR A 1 100 ? -0.879 2.318 5.457 1.00 92.69 100 TYR A C 1
ATOM 774 O O . TYR A 1 100 ? -0.706 1.115 5.257 1.00 92.69 100 TYR A O 1
ATOM 782 N N . VAL A 1 101 ? 0.145 3.133 5.731 1.00 92.75 101 VAL A N 1
ATOM 783 C CA . VAL A 1 101 ? 1.542 2.663 5.712 1.00 92.75 101 VAL A CA 1
ATOM 784 C C . VAL A 1 101 ? 1.861 1.723 6.878 1.00 92.75 101 VAL A C 1
ATOM 786 O O . VAL A 1 101 ? 2.742 0.869 6.758 1.00 92.75 101 VAL A O 1
ATOM 789 N N . GLY A 1 102 ? 1.172 1.887 8.011 1.00 91.94 102 GLY A N 1
ATOM 790 C CA . GLY A 1 102 ? 1.360 1.078 9.215 1.00 91.94 102 GLY A CA 1
ATOM 791 C C . GLY A 1 102 ? 0.621 -0.259 9.185 1.00 91.94 102 GLY A C 1
ATOM 792 O O . GLY A 1 102 ? 0.944 -1.142 9.980 1.00 91.94 102 GLY A O 1
ATOM 793 N N . GLU A 1 103 ? -0.348 -0.427 8.292 1.00 91.06 103 GLU A N 1
ATOM 794 C CA . GLU A 1 103 ? -1.140 -1.646 8.230 1.00 91.06 103 GLU A CA 1
ATOM 795 C C . GLU A 1 103 ? -0.277 -2.838 7.787 1.00 91.06 103 GLU A C 1
ATOM 797 O O . GLU A 1 103 ? 0.498 -2.766 6.824 1.00 91.06 103 GLU A O 1
ATOM 802 N N . ILE A 1 104 ? -0.401 -3.929 8.540 1.00 90.06 104 ILE A N 1
ATOM 803 C CA . ILE A 1 104 ? 0.324 -5.179 8.334 1.00 90.06 104 ILE A CA 1
ATOM 804 C C . ILE A 1 104 ? -0.298 -5.933 7.161 1.00 90.06 104 ILE A C 1
ATOM 806 O O . ILE A 1 104 ? -1.516 -6.068 7.065 1.00 90.06 104 ILE A O 1
ATOM 810 N N . ILE A 1 105 ? 0.557 -6.433 6.274 1.00 88.50 105 ILE A N 1
ATOM 811 C CA . ILE A 1 105 ? 0.191 -7.124 5.028 1.00 88.50 105 ILE A CA 1
ATOM 812 C C . ILE A 1 105 ? 0.812 -8.523 4.929 1.00 88.50 105 ILE A C 1
ATOM 814 O O . ILE A 1 105 ? 0.433 -9.297 4.050 1.00 88.50 105 ILE A O 1
ATOM 818 N N . PHE A 1 106 ? 1.747 -8.847 5.829 1.00 86.75 106 PHE A N 1
ATOM 819 C CA . PHE A 1 106 ? 2.253 -10.198 6.035 1.00 86.75 106 PHE A CA 1
ATOM 820 C C . PHE A 1 106 ? 2.582 -10.448 7.511 1.00 86.75 106 PHE A C 1
ATOM 822 O O . PHE A 1 106 ? 3.195 -9.599 8.165 1.00 86.75 106 PHE A O 1
ATOM 829 N N . ASP A 1 107 ? 2.184 -11.618 8.012 1.00 84.94 107 ASP A N 1
ATOM 830 C CA . ASP A 1 107 ? 2.518 -12.113 9.353 1.00 84.94 107 ASP A CA 1
ATOM 831 C C . ASP A 1 107 ? 2.541 -13.645 9.365 1.00 84.94 107 ASP A C 1
ATOM 833 O O . ASP A 1 107 ? 1.526 -14.283 9.086 1.00 84.94 107 ASP A O 1
ATOM 837 N N . ASP A 1 108 ? 3.690 -14.233 9.696 1.00 83.06 108 ASP A N 1
ATOM 838 C CA . ASP A 1 108 ? 3.863 -15.680 9.903 1.00 83.06 108 ASP A CA 1
ATOM 839 C C . ASP A 1 108 ? 4.176 -16.043 11.371 1.00 83.06 108 ASP A C 1
ATOM 841 O O . ASP A 1 108 ? 4.581 -17.167 11.672 1.00 83.06 108 ASP A O 1
ATOM 845 N N . ASN A 1 109 ? 3.967 -15.093 12.289 1.00 79.94 109 ASN A N 1
ATOM 846 C CA . ASN A 1 109 ? 4.359 -15.074 13.703 1.00 79.94 109 ASN A CA 1
ATOM 847 C C . ASN A 1 109 ? 5.838 -14.786 14.002 1.00 79.94 109 ASN A C 1
ATOM 849 O O . ASN A 1 109 ? 6.130 -14.333 15.112 1.00 79.94 109 ASN A O 1
ATOM 853 N N . ASN A 1 110 ? 6.757 -14.985 13.054 1.00 81.38 110 ASN A N 1
ATOM 854 C CA . ASN A 1 110 ? 8.189 -14.704 13.222 1.00 81.38 110 ASN A CA 1
ATOM 855 C C . ASN A 1 110 ? 8.604 -13.397 12.537 1.00 81.38 110 ASN A C 1
ATOM 857 O O . ASN A 1 110 ? 9.465 -12.668 13.033 1.00 81.38 110 ASN A O 1
ATOM 861 N N . LEU A 1 111 ? 7.976 -13.102 11.406 1.00 84.06 111 LEU A N 1
ATOM 862 C CA . LEU A 1 111 ? 8.204 -11.950 10.563 1.00 84.06 111 LEU A CA 1
ATOM 863 C C . LEU A 1 111 ? 6.881 -11.222 10.351 1.00 84.06 111 LEU A C 1
ATOM 865 O O . LEU A 1 111 ? 5.875 -11.808 9.956 1.00 84.06 111 LEU A O 1
ATOM 869 N N . LEU A 1 112 ? 6.905 -9.920 10.615 1.00 87.06 112 LEU A N 1
ATOM 870 C CA . LEU A 1 112 ? 5.733 -9.063 10.569 1.00 87.06 112 LEU A CA 1
ATOM 871 C C . LEU A 1 112 ? 6.050 -7.816 9.755 1.00 87.06 112 LEU A C 1
ATOM 873 O O . LEU A 1 112 ? 7.009 -7.094 10.040 1.00 87.06 112 LEU A O 1
ATOM 877 N N . ILE A 1 113 ? 5.237 -7.597 8.729 1.00 88.62 113 ILE A N 1
ATOM 878 C CA . ILE A 1 113 ? 5.550 -6.710 7.612 1.00 88.62 113 ILE A CA 1
ATOM 879 C C . ILE A 1 113 ? 4.362 -5.804 7.344 1.00 88.62 113 ILE A C 1
ATOM 881 O O . ILE A 1 113 ? 3.263 -6.277 7.054 1.00 88.62 113 ILE A O 1
ATOM 885 N N . SER A 1 114 ? 4.596 -4.498 7.378 1.00 92.19 114 SER A N 1
ATOM 886 C CA . SER A 1 114 ? 3.637 -3.498 6.918 1.00 92.19 114 SER A CA 1
ATOM 887 C C . SER A 1 114 ? 3.930 -3.016 5.501 1.00 92.19 114 SER A C 1
ATOM 889 O O . SER A 1 114 ? 4.998 -3.270 4.937 1.00 92.19 114 SER A O 1
ATOM 891 N N . ARG A 1 115 ? 2.996 -2.250 4.924 1.00 92.81 115 ARG A N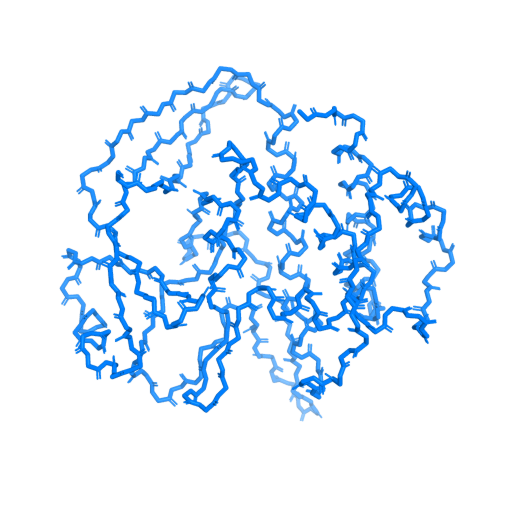 1
ATOM 892 C CA . ARG A 1 115 ? 3.224 -1.560 3.641 1.00 92.81 115 ARG A CA 1
ATOM 893 C C . ARG A 1 115 ? 4.484 -0.695 3.671 1.00 92.81 115 ARG A C 1
ATOM 895 O O . ARG A 1 115 ? 5.230 -0.674 2.695 1.00 92.81 115 ARG A O 1
ATOM 902 N N . LYS A 1 116 ? 4.751 -0.016 4.794 1.00 92.56 116 LYS A N 1
ATOM 903 C CA . LYS A 1 116 ? 5.976 0.774 4.983 1.00 92.56 116 LYS A CA 1
ATOM 904 C C . LYS A 1 116 ? 7.236 -0.072 4.812 1.00 92.56 116 LYS A C 1
ATOM 906 O O . LYS A 1 116 ? 8.186 0.397 4.197 1.00 92.56 116 LYS A O 1
ATOM 911 N N . ASP A 1 117 ? 7.247 -1.299 5.333 1.00 91.00 117 ASP A N 1
ATOM 912 C CA . ASP A 1 117 ? 8.412 -2.178 5.217 1.00 91.00 117 ASP A CA 1
ATOM 913 C C . ASP A 1 117 ? 8.692 -2.543 3.749 1.00 91.00 117 ASP A C 1
ATOM 915 O O . ASP A 1 117 ? 9.847 -2.496 3.333 1.00 91.00 117 ASP A O 1
ATOM 919 N N . ILE A 1 118 ? 7.653 -2.823 2.948 1.00 91.31 118 ILE A N 1
ATOM 920 C CA . ILE A 1 118 ? 7.788 -3.096 1.503 1.00 91.31 118 ILE A CA 1
ATOM 921 C C . ILE A 1 118 ? 8.264 -1.867 0.737 1.00 91.31 118 ILE A C 1
ATOM 923 O O . ILE A 1 118 ? 9.246 -1.952 0.001 1.00 91.31 118 ILE A O 1
ATOM 927 N N . LEU A 1 119 ? 7.616 -0.720 0.954 1.00 91.44 119 LEU A N 1
ATOM 928 C CA . LEU A 1 119 ? 7.968 0.537 0.296 1.00 91.44 119 LEU A CA 1
ATOM 929 C C . LEU A 1 119 ? 9.428 0.912 0.555 1.00 91.44 119 LEU A C 1
ATOM 931 O O . LEU A 1 119 ? 10.174 1.140 -0.390 1.00 91.44 119 LEU A O 1
ATOM 935 N N . THR A 1 120 ? 9.848 0.925 1.824 1.00 88.12 120 THR A N 1
ATOM 936 C CA . THR A 1 120 ? 11.218 1.296 2.200 1.00 88.12 120 THR A CA 1
ATOM 937 C C . THR A 1 120 ? 12.248 0.260 1.754 1.00 88.12 120 THR A C 1
ATOM 939 O O . THR A 1 120 ? 13.375 0.633 1.437 1.00 88.12 120 THR A O 1
ATOM 942 N N . ASN A 1 121 ? 11.914 -1.036 1.767 1.00 87.06 121 ASN A N 1
ATOM 943 C CA . ASN A 1 121 ? 12.861 -2.066 1.349 1.00 87.06 121 ASN A CA 1
ATOM 944 C C . ASN A 1 121 ? 13.114 -2.004 -0.162 1.00 87.06 121 ASN A C 1
ATOM 946 O O . ASN A 1 121 ? 14.266 -1.895 -0.569 1.00 87.06 121 ASN A O 1
ATOM 950 N N . LEU A 1 122 ? 12.055 -1.998 -0.975 1.00 88.25 122 LEU A N 1
ATOM 951 C CA . LEU A 1 122 ? 12.195 -1.987 -2.429 1.00 88.25 122 LEU A CA 1
ATOM 952 C C . LEU A 1 122 ? 12.778 -0.665 -2.935 1.00 88.25 122 LEU A C 1
ATOM 954 O O . LEU A 1 122 ? 13.717 -0.703 -3.729 1.00 88.25 122 LEU A O 1
ATOM 958 N N . SER A 1 123 ? 12.317 0.492 -2.441 1.00 85.88 123 SER A N 1
ATOM 959 C CA . SER A 1 123 ? 12.835 1.791 -2.908 1.00 85.88 123 SER A CA 1
ATOM 960 C C . SER A 1 123 ? 14.340 1.958 -2.659 1.00 85.88 123 SER A C 1
ATOM 962 O O . SER A 1 123 ? 15.049 2.549 -3.475 1.00 85.88 123 SER A O 1
ATOM 964 N N . GLY A 1 124 ? 14.862 1.358 -1.583 1.00 78.38 124 GLY A N 1
ATOM 965 C CA . GLY A 1 124 ? 16.290 1.347 -1.259 1.00 78.38 124 GLY A CA 1
ATOM 966 C C . GLY A 1 124 ? 17.176 0.571 -2.246 1.00 78.38 124 GLY A C 1
ATOM 967 O O . GLY A 1 124 ? 18.388 0.768 -2.241 1.00 78.38 124 GLY A O 1
ATOM 968 N N . THR A 1 125 ? 16.602 -0.272 -3.112 1.00 76.62 125 THR A N 1
ATOM 969 C CA . THR A 1 125 ? 17.349 -1.127 -4.063 1.00 76.62 125 THR A CA 1
ATOM 970 C C . THR A 1 125 ? 17.443 -0.559 -5.484 1.00 76.62 125 THR A C 1
ATOM 972 O O . THR A 1 125 ? 18.106 -1.134 -6.347 1.00 76.62 125 THR A O 1
ATOM 975 N N . CYS A 1 126 ? 16.829 0.600 -5.736 1.00 68.62 126 CYS A N 1
ATOM 976 C CA . CYS A 1 126 ? 16.614 1.146 -7.080 1.00 68.62 126 CYS A CA 1
ATOM 977 C C . CYS A 1 126 ? 17.889 1.458 -7.884 1.00 68.62 126 CYS A C 1
ATOM 979 O O . CYS A 1 126 ? 17.852 1.454 -9.111 1.00 68.62 126 CYS A O 1
ATOM 981 N N . LYS A 1 127 ? 19.041 1.683 -7.240 1.00 59.28 127 LYS A N 1
ATOM 982 C CA . LYS A 1 127 ? 20.251 2.182 -7.924 1.00 59.28 127 LYS A CA 1
ATOM 983 C C . LYS A 1 127 ? 20.843 1.244 -8.990 1.00 59.28 127 LYS A C 1
ATOM 985 O O . LYS A 1 127 ? 21.613 1.727 -9.812 1.00 59.28 127 LYS A O 1
ATOM 990 N N . ASN A 1 128 ? 20.495 -0.046 -8.995 1.00 59.09 128 ASN A N 1
ATOM 991 C CA . ASN A 1 128 ? 21.137 -1.055 -9.851 1.00 59.09 128 ASN A CA 1
ATOM 992 C C . ASN A 1 128 ? 20.163 -1.947 -10.645 1.00 59.09 128 ASN A C 1
ATOM 994 O O . ASN A 1 128 ? 20.607 -2.944 -11.212 1.00 59.09 128 ASN A O 1
ATOM 998 N N . GLN A 1 129 ? 18.861 -1.644 -10.673 1.00 68.38 129 GLN A N 1
ATOM 999 C CA . GLN A 1 129 ? 17.891 -2.504 -11.363 1.00 68.38 129 GLN A CA 1
ATOM 1000 C C . GLN A 1 129 ? 17.733 -2.169 -12.846 1.00 68.38 129 GLN A C 1
ATOM 1002 O O . GLN A 1 129 ? 17.920 -1.027 -13.276 1.00 68.38 129 GLN A O 1
ATOM 1007 N N . ALA A 1 130 ? 17.408 -3.200 -13.632 1.00 71.81 130 ALA A N 1
ATOM 1008 C CA . ALA A 1 130 ? 17.081 -3.030 -15.034 1.00 71.81 130 ALA A CA 1
ATOM 1009 C C . ALA A 1 130 ? 15.782 -2.224 -15.145 1.00 71.81 130 ALA A C 1
ATOM 1011 O O . ALA A 1 130 ? 14.825 -2.439 -14.409 1.00 71.81 130 ALA A O 1
ATOM 1012 N N . PHE A 1 131 ? 15.777 -1.266 -16.061 1.00 70.19 131 PHE A N 1
ATOM 1013 C CA . PHE A 1 131 ? 14.695 -0.310 -16.234 1.00 70.19 131 PHE A CA 1
ATOM 1014 C C . PHE A 1 131 ? 14.147 -0.466 -17.654 1.00 70.19 131 PHE A C 1
ATOM 1016 O O . PHE A 1 131 ? 14.946 -0.460 -18.595 1.00 70.19 131 PHE A O 1
ATOM 1023 N N . ASP A 1 132 ? 12.826 -0.563 -17.838 1.00 75.75 132 ASP A N 1
ATOM 1024 C CA . ASP A 1 132 ? 12.228 -0.551 -19.183 1.00 75.75 132 ASP A CA 1
ATOM 1025 C C . ASP A 1 132 ? 12.515 0.800 -19.865 1.00 75.75 132 ASP A C 1
ATOM 1027 O O . ASP A 1 132 ? 11.960 1.816 -19.450 1.00 75.75 132 ASP A O 1
ATOM 1031 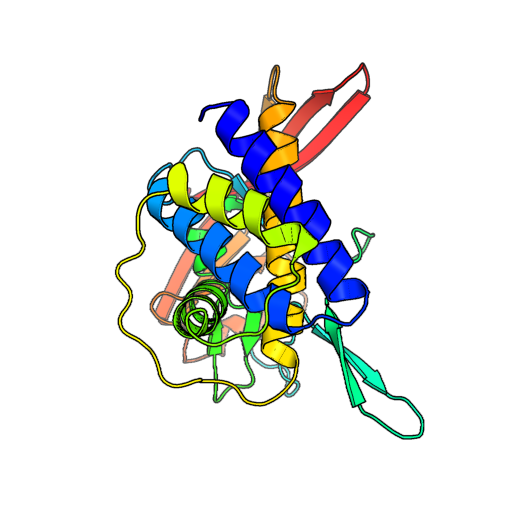N N . PRO A 1 133 ? 13.327 0.878 -20.937 1.00 76.62 133 PRO A N 1
ATOM 1032 C CA . PRO A 1 133 ? 13.685 2.151 -21.562 1.00 76.62 133 PRO A CA 1
ATOM 1033 C C . PRO A 1 133 ? 12.484 3.040 -21.930 1.00 76.62 133 PRO A C 1
ATOM 1035 O O . PRO A 1 133 ? 12.618 4.268 -21.915 1.00 76.62 133 PRO A O 1
ATOM 1038 N N . ALA A 1 134 ? 11.314 2.451 -22.209 1.00 80.81 134 ALA A N 1
ATOM 1039 C CA . ALA A 1 134 ? 10.089 3.175 -22.538 1.00 80.81 134 ALA A CA 1
ATOM 1040 C C . ALA A 1 134 ? 9.514 3.992 -21.363 1.00 80.81 134 ALA A C 1
ATOM 1042 O O . ALA A 1 134 ? 8.802 4.976 -21.584 1.00 80.81 134 ALA A O 1
ATOM 1043 N N . LEU A 1 135 ? 9.843 3.634 -20.120 1.00 82.81 135 LEU A N 1
ATOM 1044 C CA . LEU A 1 135 ? 9.323 4.280 -18.910 1.00 82.81 135 LEU A CA 1
ATOM 1045 C C . LEU A 1 135 ? 10.263 5.363 -18.358 1.00 82.81 135 LEU A C 1
ATOM 1047 O O . LEU A 1 135 ? 9.894 6.110 -17.449 1.00 82.81 135 LEU A O 1
ATOM 1051 N N . LYS A 1 136 ? 11.474 5.502 -18.925 1.00 84.69 136 LYS A N 1
ATOM 1052 C CA . LYS A 1 136 ? 12.593 6.202 -18.265 1.00 84.69 136 LYS A CA 1
ATOM 1053 C C . LYS A 1 136 ? 12.304 7.680 -18.118 1.00 84.69 136 LYS A C 1
ATOM 1055 O O . LYS A 1 136 ? 12.591 8.290 -17.092 1.00 84.69 136 LYS A O 1
ATOM 1060 N N . GLN A 1 137 ? 11.689 8.239 -19.151 1.00 85.25 137 GLN A N 1
ATOM 1061 C CA . GLN A 1 137 ? 11.279 9.629 -19.166 1.00 85.25 137 GLN A CA 1
ATOM 1062 C C . GLN A 1 137 ? 10.171 9.904 -18.143 1.00 85.25 137 GLN A C 1
ATOM 1064 O O . GLN A 1 137 ? 10.226 10.918 -17.461 1.00 85.25 137 GLN A O 1
ATOM 1069 N N . GLN A 1 138 ? 9.180 9.020 -18.002 1.00 86.06 138 GLN A N 1
ATOM 1070 C CA . GLN A 1 138 ? 8.087 9.226 -17.045 1.00 86.06 138 GLN A CA 1
ATOM 1071 C C . GLN A 1 138 ? 8.536 9.054 -15.600 1.00 86.06 138 GLN A C 1
ATOM 1073 O O . GLN A 1 138 ? 8.111 9.821 -14.739 1.00 86.06 138 GLN A O 1
ATOM 1078 N N . TYR A 1 139 ? 9.426 8.097 -15.349 1.00 88.19 139 TYR A N 1
ATOM 1079 C CA . TYR A 1 139 ? 10.057 7.943 -14.048 1.00 88.19 139 TYR A CA 1
ATOM 1080 C C . TYR A 1 139 ? 10.855 9.196 -13.671 1.00 88.19 139 TYR A C 1
ATOM 1082 O O . TYR A 1 139 ? 10.622 9.764 -12.607 1.00 88.19 139 TYR A O 1
ATOM 1090 N N . ALA A 1 140 ? 11.706 9.704 -14.574 1.00 86.94 140 ALA A N 1
ATOM 1091 C CA . ALA A 1 140 ? 12.443 10.952 -14.357 1.00 86.94 140 ALA A CA 1
ATOM 1092 C C . ALA A 1 140 ? 11.509 12.145 -14.089 1.00 86.94 140 ALA A C 1
ATOM 1094 O O . ALA A 1 140 ? 11.714 12.873 -13.124 1.00 86.94 140 ALA A O 1
ATOM 1095 N N . LEU A 1 141 ? 10.424 12.284 -14.861 1.00 89.38 141 LEU A N 1
ATOM 1096 C CA . LEU A 1 141 ? 9.413 13.323 -14.632 1.00 89.38 141 LEU A CA 1
ATOM 1097 C C . LEU A 1 141 ? 8.777 13.233 -13.238 1.00 89.38 141 LEU A C 1
ATOM 1099 O O . LEU A 1 141 ? 8.497 14.265 -12.636 1.00 89.38 141 LEU A O 1
ATOM 1103 N N . CYS A 1 142 ? 8.543 12.023 -12.722 1.00 88.31 142 CYS A N 1
ATOM 1104 C CA . CYS A 1 142 ? 8.045 11.841 -11.359 1.00 88.31 142 CYS A CA 1
ATOM 1105 C C . CYS A 1 142 ? 9.100 12.227 -10.314 1.00 88.31 142 CYS A C 1
ATOM 1107 O O . CYS A 1 142 ? 8.756 12.848 -9.312 1.00 88.31 142 CYS A O 1
ATOM 1109 N N . LEU A 1 143 ? 10.373 11.889 -10.538 1.00 88.00 143 LEU A N 1
ATOM 1110 C CA . LEU A 1 143 ? 11.463 12.256 -9.630 1.00 88.00 143 LEU A CA 1
ATOM 1111 C C . LEU A 1 143 ? 11.710 13.768 -9.581 1.00 88.00 143 LEU A C 1
ATOM 1113 O O . LEU A 1 143 ? 12.056 14.268 -8.518 1.00 88.00 143 LEU A O 1
ATOM 1117 N N . ASP A 1 144 ? 11.500 14.487 -10.684 1.00 88.00 144 ASP A N 1
ATOM 1118 C CA . ASP A 1 144 ? 11.690 15.943 -10.747 1.00 88.00 144 ASP A CA 1
ATOM 1119 C C . ASP A 1 144 ? 10.639 16.718 -9.935 1.00 88.00 144 ASP A C 1
ATOM 1121 O O . ASP A 1 144 ? 10.899 17.824 -9.459 1.00 88.00 144 ASP A O 1
ATOM 1125 N N . ILE A 1 145 ? 9.432 16.159 -9.791 1.00 86.81 145 ILE A N 1
ATOM 1126 C CA . ILE A 1 145 ? 8.303 16.807 -9.100 1.00 86.81 145 ILE A CA 1
ATOM 1127 C C . ILE A 1 145 ? 8.093 16.297 -7.671 1.00 86.81 145 ILE A C 1
ATOM 1129 O O . ILE A 1 145 ? 7.299 16.875 -6.927 1.00 86.81 145 ILE A O 1
ATOM 1133 N N . LEU A 1 146 ? 8.770 15.213 -7.290 1.00 85.88 146 LEU A N 1
ATOM 1134 C CA . LEU A 1 146 ? 8.709 14.626 -5.957 1.00 85.88 146 LEU A CA 1
ATOM 1135 C C . LEU A 1 146 ? 10.013 14.900 -5.201 1.00 85.88 146 LEU A C 1
ATOM 1137 O O . LEU A 1 146 ? 11.092 14.764 -5.774 1.00 85.88 146 LEU A O 1
ATOM 1141 N N . PRO A 1 147 ? 9.952 15.234 -3.903 1.00 81.56 147 PRO A N 1
ATOM 1142 C CA . PRO A 1 147 ? 11.165 15.465 -3.134 1.00 81.56 147 PRO A CA 1
ATOM 1143 C C . PRO A 1 147 ? 12.010 14.193 -3.030 1.00 81.56 147 PRO A C 1
ATOM 1145 O O . PRO A 1 147 ? 11.512 13.067 -3.121 1.00 81.56 147 PRO A O 1
ATOM 1148 N N . GLU A 1 148 ? 13.310 14.381 -2.816 1.00 76.50 148 GLU A N 1
ATOM 1149 C CA . GLU A 1 148 ? 14.220 13.273 -2.557 1.00 76.50 148 GLU A CA 1
ATOM 1150 C C . GLU A 1 148 ? 13.868 12.554 -1.249 1.00 76.50 148 GLU A C 1
ATOM 1152 O O . GLU A 1 148 ? 13.599 13.171 -0.218 1.00 76.50 148 GLU A O 1
ATOM 1157 N N . SER A 1 149 ? 13.917 11.226 -1.294 1.00 66.75 149 SER A N 1
ATOM 1158 C CA . SER A 1 149 ? 13.801 10.354 -0.129 1.00 66.75 149 SER A CA 1
ATOM 1159 C C . SER A 1 149 ? 15.177 10.142 0.505 1.00 66.75 149 SER A C 1
ATOM 1161 O O . SER A 1 149 ? 16.099 9.650 -0.151 1.00 66.75 149 SER A O 1
ATOM 1163 N N . THR A 1 150 ? 15.328 10.442 1.794 1.00 56.44 150 THR A N 1
ATOM 1164 C CA . THR A 1 150 ? 16.555 10.146 2.545 1.00 56.44 150 THR A CA 1
ATOM 1165 C C . THR A 1 150 ? 16.435 8.796 3.241 1.00 56.44 150 THR A C 1
ATOM 1167 O O . THR A 1 150 ? 16.102 8.700 4.424 1.00 56.44 150 THR A O 1
ATOM 1170 N N . HIS A 1 151 ? 16.717 7.716 2.513 1.00 56.59 151 HIS A N 1
ATOM 1171 C CA . HIS A 1 151 ? 16.819 6.394 3.123 1.00 56.59 151 HIS A CA 1
ATOM 1172 C C . HIS A 1 151 ? 18.202 5.785 2.894 1.00 56.59 151 HIS A C 1
ATOM 1174 O O . HIS A 1 151 ? 18.662 5.735 1.752 1.00 56.59 151 HIS A O 1
ATOM 1180 N N . PRO A 1 152 ? 18.890 5.354 3.970 1.00 55.84 152 PRO A N 1
ATOM 1181 C CA . PRO A 1 152 ? 20.095 4.560 3.814 1.00 55.84 152 PRO A CA 1
ATOM 1182 C C . PRO A 1 152 ? 19.737 3.261 3.091 1.00 55.84 152 PRO A C 1
ATOM 1184 O O . PRO A 1 152 ? 18.644 2.720 3.282 1.00 55.84 152 PRO A O 1
ATOM 1187 N N . GLU A 1 153 ? 20.665 2.775 2.270 1.00 57.56 153 GLU A N 1
ATOM 1188 C CA . GLU A 1 153 ? 20.561 1.451 1.660 1.00 57.56 153 GLU A CA 1
ATOM 1189 C C . GLU A 1 153 ? 20.310 0.426 2.770 1.00 57.56 153 GLU A C 1
ATOM 1191 O O . GLU A 1 153 ? 21.016 0.396 3.782 1.00 57.56 153 GLU A O 1
ATOM 1196 N N . LYS A 1 154 ? 19.245 -0.362 2.618 1.00 58.41 154 LYS A N 1
ATOM 1197 C CA . LYS A 1 154 ? 18.922 -1.447 3.540 1.00 58.41 154 LYS A CA 1
ATOM 1198 C C . LYS A 1 154 ? 19.265 -2.768 2.886 1.00 58.41 154 LYS A C 1
ATOM 1200 O O . LYS A 1 154 ? 19.042 -2.948 1.691 1.00 58.41 154 LYS A O 1
ATOM 1205 N N . GLU A 1 155 ? 19.753 -3.702 3.693 1.00 56.00 155 GLU A N 1
ATOM 1206 C CA . GLU A 1 155 ? 19.828 -5.097 3.280 1.00 56.00 155 GLU A CA 1
ATOM 1207 C C . GLU A 1 155 ? 18.431 -5.584 2.871 1.00 56.00 155 GLU A C 1
ATOM 1209 O O . GLU A 1 155 ? 17.416 -5.227 3.486 1.00 56.00 155 GLU A O 1
ATOM 1214 N N . ASN A 1 156 ? 18.379 -6.377 1.800 1.00 58.47 156 ASN A N 1
ATOM 1215 C CA . ASN A 1 156 ? 17.149 -7.010 1.351 1.00 58.47 156 ASN A CA 1
ATOM 1216 C C . ASN A 1 156 ? 16.614 -7.904 2.470 1.00 58.47 156 ASN A C 1
ATOM 1218 O O . ASN A 1 156 ? 17.178 -8.954 2.758 1.00 58.47 156 ASN A O 1
ATOM 1222 N N . LEU A 1 157 ? 15.501 -7.492 3.081 1.00 56.66 157 LEU A N 1
ATOM 1223 C CA . LEU A 1 157 ? 14.782 -8.297 4.070 1.00 56.66 157 LEU A CA 1
ATOM 1224 C C . LEU A 1 157 ? 14.107 -9.518 3.430 1.00 56.66 157 LEU A C 1
ATOM 1226 O O . LEU A 1 157 ? 13.614 -10.387 4.142 1.00 56.66 157 LEU A O 1
ATOM 1230 N N . TYR A 1 158 ? 14.082 -9.585 2.097 1.00 59.06 158 TYR A N 1
ATOM 1231 C CA . TYR A 1 158 ? 13.332 -10.575 1.347 1.00 59.06 158 TYR A CA 1
ATOM 1232 C C . TYR A 1 158 ? 14.167 -11.315 0.318 1.00 59.06 158 TYR A C 1
ATOM 1234 O O . TYR A 1 158 ? 15.053 -10.760 -0.331 1.00 59.06 158 TYR A O 1
ATOM 1242 N N . THR A 1 159 ? 13.775 -12.568 0.109 1.00 56.03 159 THR A N 1
ATOM 1243 C CA . THR A 1 159 ? 14.167 -13.393 -1.030 1.00 56.03 159 THR A CA 1
ATOM 1244 C C . THR A 1 159 ? 12.895 -13.839 -1.766 1.00 56.03 159 THR A C 1
ATOM 1246 O O . THR A 1 159 ? 11.868 -14.090 -1.136 1.00 56.03 159 THR A O 1
ATOM 1249 N N . GLY A 1 160 ? 12.932 -13.900 -3.101 1.00 66.44 160 GLY A N 1
ATOM 1250 C CA . GLY A 1 160 ? 11.809 -14.369 -3.931 1.00 66.44 160 GLY A CA 1
ATOM 1251 C C . GLY A 1 160 ? 10.811 -13.291 -4.393 1.00 66.44 160 GLY A C 1
ATOM 1252 O O . GLY A 1 160 ? 11.019 -12.096 -4.203 1.00 66.44 160 GLY A O 1
ATOM 1253 N N . GLY A 1 161 ? 9.725 -13.728 -5.046 1.00 77.31 161 GLY A N 1
ATOM 1254 C CA . GLY A 1 161 ? 8.757 -12.863 -5.748 1.00 77.31 161 GLY A CA 1
ATOM 1255 C C . GLY A 1 161 ? 7.668 -12.205 -4.885 1.00 77.31 161 GLY A C 1
ATOM 1256 O O . GLY A 1 161 ? 6.909 -11.383 -5.392 1.00 77.31 161 GLY A O 1
ATOM 1257 N N . ILE A 1 162 ? 7.582 -12.525 -3.587 1.00 84.50 162 ILE A N 1
ATOM 1258 C CA . ILE A 1 162 ? 6.528 -12.020 -2.682 1.00 84.50 162 ILE A CA 1
ATOM 1259 C C . ILE A 1 162 ? 6.515 -10.481 -2.577 1.00 84.50 162 ILE A C 1
ATOM 1261 O O . ILE A 1 162 ? 5.448 -9.902 -2.781 1.00 84.50 162 ILE A O 1
ATOM 1265 N N . PRO A 1 163 ? 7.642 -9.784 -2.317 1.00 88.25 163 PRO A N 1
ATOM 1266 C CA . PRO A 1 163 ? 7.628 -8.323 -2.157 1.00 88.25 163 PRO A CA 1
ATOM 1267 C C . PRO A 1 163 ? 7.215 -7.606 -3.436 1.00 88.25 163 PRO A C 1
ATOM 1269 O O . PRO A 1 163 ? 6.506 -6.607 -3.393 1.00 88.25 163 PRO A O 1
ATOM 1272 N N . TYR A 1 164 ? 7.635 -8.150 -4.576 1.00 90.06 164 TYR A N 1
ATOM 1273 C CA . TYR A 1 164 ? 7.294 -7.659 -5.902 1.00 90.06 164 TYR A CA 1
ATOM 1274 C C . TYR A 1 164 ? 5.776 -7.740 -6.136 1.00 90.06 164 TYR A C 1
ATOM 1276 O O . TYR A 1 164 ? 5.160 -6.754 -6.538 1.00 90.06 164 TYR A O 1
ATOM 1284 N N . ALA A 1 165 ? 5.154 -8.873 -5.790 1.00 89.25 165 ALA A N 1
ATOM 1285 C CA . ALA A 1 165 ? 3.702 -9.047 -5.860 1.00 89.25 165 ALA A CA 1
ATOM 1286 C C . ALA A 1 165 ? 2.951 -8.123 -4.882 1.00 89.25 165 ALA A C 1
ATOM 1288 O O . ALA A 1 165 ? 1.969 -7.481 -5.253 1.00 89.25 165 ALA A O 1
ATOM 1289 N N . GLN A 1 166 ? 3.436 -7.985 -3.644 1.00 91.12 166 GLN A N 1
ATOM 1290 C CA . GLN A 1 166 ? 2.861 -7.053 -2.666 1.00 91.12 166 GLN A CA 1
ATOM 1291 C C . GLN A 1 166 ? 2.925 -5.607 -3.162 1.00 91.12 166 GLN A C 1
ATOM 1293 O O . GLN A 1 166 ? 1.959 -4.859 -3.027 1.00 91.12 166 GLN A O 1
ATOM 1298 N N . MET A 1 167 ? 4.041 -5.216 -3.775 1.00 94.06 167 MET A N 1
ATOM 1299 C CA . MET A 1 167 ? 4.218 -3.877 -4.318 1.00 94.06 167 MET A CA 1
ATOM 1300 C C . MET A 1 167 ? 3.282 -3.601 -5.495 1.00 94.06 167 MET A C 1
ATOM 1302 O O . MET A 1 167 ? 2.748 -2.500 -5.599 1.00 94.06 167 MET A O 1
ATOM 1306 N N . ARG A 1 168 ? 3.003 -4.602 -6.336 1.00 93.06 168 ARG A N 1
ATOM 1307 C CA . ARG A 1 168 ? 2.000 -4.491 -7.402 1.00 93.06 168 ARG A CA 1
ATOM 1308 C C . ARG A 1 168 ? 0.586 -4.236 -6.858 1.00 93.06 168 ARG A C 1
ATOM 1310 O O . ARG A 1 168 ? -0.153 -3.457 -7.466 1.00 93.06 168 ARG A O 1
ATOM 1317 N N . GLN A 1 169 ? 0.226 -4.828 -5.713 1.00 92.31 169 GLN A N 1
ATOM 1318 C CA . GLN A 1 169 ? -1.037 -4.538 -5.018 1.00 92.31 169 GLN A CA 1
ATOM 1319 C C . GLN A 1 169 ? -1.046 -3.127 -4.405 1.00 92.31 169 GLN A C 1
ATOM 1321 O O . GLN A 1 169 ? -2.017 -2.393 -4.570 1.00 92.31 169 GLN A O 1
ATOM 1326 N N . ILE A 1 170 ? 0.049 -2.708 -3.758 1.00 94.75 170 ILE A N 1
ATOM 1327 C CA . ILE A 1 170 ? 0.201 -1.339 -3.227 1.00 94.75 170 ILE A CA 1
ATOM 1328 C C . ILE A 1 170 ? 0.082 -0.304 -4.354 1.00 94.75 170 ILE A C 1
ATOM 1330 O O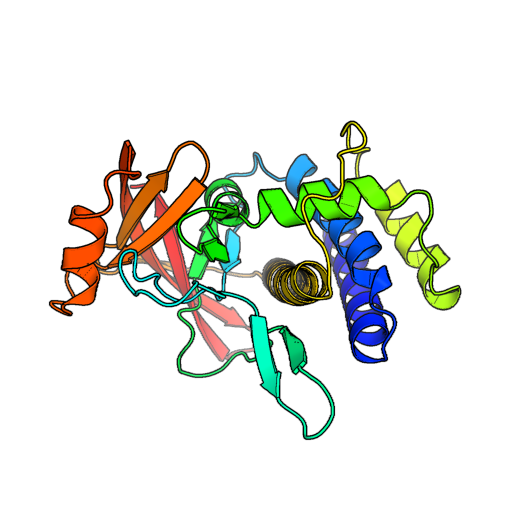 . ILE A 1 170 ? -0.557 0.731 -4.176 1.00 94.75 170 ILE A O 1
ATOM 1334 N N . ALA A 1 171 ? 0.680 -0.574 -5.517 1.00 95.75 171 ALA A N 1
ATOM 1335 C CA . ALA A 1 171 ? 0.610 0.304 -6.679 1.00 95.75 171 ALA A CA 1
ATOM 1336 C C . ALA A 1 171 ? -0.827 0.490 -7.173 1.00 95.75 171 ALA A C 1
ATOM 1338 O O . ALA A 1 171 ? -1.235 1.622 -7.428 1.00 95.75 171 ALA A O 1
ATOM 1339 N N . TYR A 1 172 ? -1.603 -0.595 -7.224 1.00 94.19 172 TYR A N 1
ATOM 1340 C CA . TYR A 1 172 ? -3.027 -0.546 -7.543 1.00 94.19 172 TYR A CA 1
ATOM 1341 C C . TYR A 1 172 ? -3.804 0.321 -6.542 1.00 94.19 172 TYR A C 1
ATOM 1343 O O . TYR A 1 172 ? -4.465 1.278 -6.940 1.00 94.19 172 TYR A O 1
ATOM 1351 N N . GLU A 1 173 ? -3.667 0.046 -5.242 1.00 93.56 173 GLU A N 1
ATOM 1352 C CA . GLU A 1 173 ? -4.347 0.794 -4.177 1.00 93.56 173 GLU A CA 1
ATOM 1353 C C . GLU A 1 173 ? -4.063 2.300 -4.249 1.00 93.56 173 GLU A C 1
ATOM 1355 O O . GLU A 1 173 ? -4.978 3.128 -4.189 1.00 93.56 173 GLU A O 1
ATOM 1360 N N . VAL A 1 174 ? -2.793 2.671 -4.427 1.00 95.06 174 VAL A N 1
ATOM 1361 C CA . VAL A 1 174 ? -2.389 4.074 -4.548 1.00 95.06 174 VAL A CA 1
ATOM 1362 C C . VAL A 1 174 ? -2.951 4.683 -5.827 1.00 95.06 174 VAL A C 1
ATOM 1364 O O . VAL A 1 174 ? -3.536 5.760 -5.763 1.00 95.06 174 VAL A O 1
ATOM 1367 N N . ARG A 1 175 ? -2.839 4.003 -6.971 1.00 94.69 175 ARG A N 1
ATOM 1368 C CA . ARG A 1 175 ? -3.363 4.489 -8.254 1.00 94.69 175 ARG A CA 1
ATOM 1369 C C . ARG A 1 175 ? -4.862 4.785 -8.185 1.00 94.69 175 ARG A C 1
ATOM 1371 O O . ARG A 1 175 ? -5.285 5.861 -8.617 1.00 94.69 175 ARG A O 1
ATOM 1378 N N . GLU A 1 176 ? -5.654 3.886 -7.605 1.00 91.31 176 GLU A N 1
ATOM 1379 C CA . GLU A 1 176 ? -7.095 4.094 -7.405 1.00 91.31 176 GLU A CA 1
ATOM 1380 C C . GLU A 1 176 ? -7.374 5.261 -6.453 1.00 91.31 176 GLU A C 1
ATOM 1382 O O . GLU A 1 176 ? -8.245 6.099 -6.702 1.00 91.31 176 GLU A O 1
ATOM 1387 N N . SER A 1 177 ? -6.568 5.384 -5.397 1.00 91.62 177 SER A N 1
ATOM 1388 C CA . SER A 1 177 ? -6.672 6.500 -4.458 1.00 91.62 177 SER A CA 1
ATOM 1389 C C . SER A 1 177 ? -6.461 7.849 -5.141 1.00 91.62 177 SER A C 1
ATOM 1391 O O . SER A 1 177 ? -7.258 8.769 -4.954 1.00 91.62 177 SER A O 1
ATOM 1393 N N . LEU A 1 178 ? -5.412 7.969 -5.962 1.00 91.75 178 LEU A N 1
ATOM 1394 C CA . LEU A 1 178 ? -5.093 9.208 -6.674 1.00 91.75 178 LEU A CA 1
ATOM 1395 C C . LEU A 1 178 ? -6.143 9.542 -7.739 1.00 91.75 178 LEU A C 1
ATOM 1397 O O . LEU A 1 178 ? -6.501 10.711 -7.895 1.00 91.75 178 LEU A O 1
ATOM 1401 N N . SER A 1 179 ? -6.652 8.528 -8.444 1.00 89.75 179 SER A N 1
ATOM 1402 C CA . SER A 1 179 ? -7.710 8.694 -9.448 1.00 89.75 179 SER A CA 1
ATOM 1403 C C . SER A 1 179 ? -8.974 9.257 -8.800 1.00 89.75 179 SER A C 1
ATOM 1405 O O . SER A 1 179 ? -9.482 10.297 -9.219 1.00 89.75 179 SER A O 1
ATOM 1407 N N . SER A 1 180 ? -9.378 8.682 -7.664 1.00 84.75 180 SER A N 1
ATOM 1408 C CA . SER A 1 180 ? -10.526 9.175 -6.907 1.00 84.75 180 SER A CA 1
ATOM 1409 C C . SER A 1 180 ? -10.370 10.633 -6.453 1.00 84.75 180 SER A C 1
ATOM 1411 O O . SER A 1 180 ? -11.346 11.385 -6.453 1.00 84.75 180 SER A O 1
ATOM 1413 N N . MET A 1 181 ? -9.155 11.067 -6.099 1.00 85.12 181 MET A N 1
ATOM 1414 C CA . MET A 1 181 ? -8.887 12.456 -5.705 1.00 85.12 181 MET A CA 1
ATOM 1415 C C . MET A 1 181 ? -9.049 13.446 -6.864 1.00 85.12 181 MET A C 1
ATOM 1417 O O . MET A 1 181 ? -9.500 14.569 -6.636 1.00 85.12 181 MET A O 1
ATOM 1421 N N . LEU A 1 182 ? -8.719 13.056 -8.100 1.00 81.94 182 LEU A N 1
ATOM 1422 C CA . LEU A 1 182 ? -8.890 13.911 -9.283 1.00 81.94 182 LEU A CA 1
ATOM 1423 C C . LEU A 1 182 ? -10.361 14.185 -9.621 1.00 81.94 182 LEU A C 1
ATOM 1425 O O . LEU A 1 182 ? -10.677 15.260 -10.140 1.00 81.94 182 LEU A O 1
ATOM 1429 N N . GLU A 1 183 ? -11.238 13.236 -9.308 1.00 73.81 183 GLU A N 1
ATOM 1430 C CA . GLU A 1 183 ? -12.667 13.240 -9.644 1.00 73.81 183 GLU A CA 1
ATOM 1431 C C . GLU A 1 183 ? -13.538 14.000 -8.627 1.00 73.81 183 GLU A C 1
ATOM 1433 O O . GLU A 1 183 ? -14.746 14.144 -8.820 1.00 73.81 183 GLU A O 1
ATOM 1438 N N . THR A 1 184 ? -12.970 14.488 -7.519 1.00 62.84 184 THR A N 1
ATOM 1439 C CA . THR A 1 184 ? -13.784 14.997 -6.405 1.00 62.84 184 THR A CA 1
ATOM 1440 C C . THR A 1 184 ? -14.521 16.308 -6.710 1.00 62.84 184 THR A C 1
ATOM 1442 O O . THR A 1 184 ? -13.932 17.379 -6.865 1.00 62.84 184 THR A O 1
ATOM 1445 N N . SER A 1 185 ? -15.856 16.230 -6.681 1.00 54.12 185 SER A N 1
ATOM 1446 C CA . SER A 1 185 ? -16.757 17.355 -6.417 1.00 54.12 185 SER A CA 1
ATOM 1447 C C . SER A 1 185 ? -17.873 16.897 -5.469 1.00 54.12 185 SER A C 1
ATOM 1449 O O . SER A 1 185 ? -18.457 15.842 -5.684 1.00 54.12 185 SER A O 1
ATOM 1451 N N . GLY A 1 186 ? -18.138 17.663 -4.402 1.00 60.66 186 GLY A N 1
ATOM 1452 C CA . GLY A 1 186 ? -19.247 17.435 -3.461 1.00 60.66 186 GLY A CA 1
ATOM 1453 C C . GLY A 1 186 ? -19.241 16.073 -2.750 1.00 60.66 186 GLY A C 1
ATOM 1454 O O . GLY A 1 186 ? -19.798 15.098 -3.245 1.00 60.66 186 GLY A O 1
ATOM 1455 N N . GLU A 1 187 ? -18.691 16.019 -1.535 1.00 71.81 187 GLU A N 1
ATOM 1456 C CA . GLU A 1 187 ? -18.686 14.803 -0.712 1.00 71.81 187 GLU A CA 1
ATOM 1457 C C . GLU A 1 187 ? -19.614 14.949 0.498 1.00 71.81 187 GLU A C 1
ATOM 1459 O O . GLU A 1 187 ? -19.598 15.970 1.189 1.00 71.81 187 GLU A O 1
ATOM 1464 N N . THR A 1 188 ? -20.378 13.901 0.808 1.00 74.75 188 THR A N 1
ATOM 1465 C CA . THR A 1 188 ? -21.104 13.796 2.083 1.00 74.75 188 THR A CA 1
ATOM 1466 C C . THR A 1 188 ? -20.623 12.576 2.856 1.00 74.75 188 THR A C 1
ATOM 1468 O O . THR A 1 188 ? -20.230 11.570 2.266 1.00 74.75 188 THR A O 1
ATOM 1471 N N . ARG A 1 189 ? -20.597 12.668 4.190 1.00 82.38 189 ARG A N 1
ATOM 1472 C CA . ARG A 1 189 ? -20.182 11.568 5.072 1.00 82.38 189 ARG A CA 1
ATOM 1473 C C . ARG A 1 189 ? -21.265 11.300 6.103 1.00 82.38 189 ARG A C 1
ATOM 1475 O O . ARG A 1 189 ? -21.667 12.203 6.833 1.00 82.38 189 ARG A O 1
ATOM 1482 N N . LYS A 1 190 ? -21.692 10.044 6.196 1.00 83.94 190 LYS A N 1
ATOM 1483 C CA . LYS A 1 190 ? -22.615 9.551 7.218 1.00 83.94 190 LYS A CA 1
ATOM 1484 C C . LYS A 1 190 ? -21.887 8.559 8.113 1.00 83.94 190 LYS A C 1
ATOM 1486 O O . LYS A 1 190 ? -21.416 7.532 7.637 1.00 83.94 190 LYS A O 1
ATOM 1491 N N . LYS A 1 191 ? -21.800 8.847 9.412 1.00 84.81 191 LYS A N 1
ATOM 1492 C CA . LYS A 1 191 ? -21.210 7.917 10.385 1.00 84.81 191 LYS A CA 1
ATOM 1493 C C . LYS A 1 191 ? -22.048 6.635 10.461 1.00 84.81 191 LYS A C 1
ATOM 1495 O O . LYS A 1 191 ? -23.275 6.708 10.524 1.00 84.81 191 LYS A O 1
ATOM 1500 N N . LEU A 1 192 ? -21.386 5.484 10.450 1.00 83.19 192 LEU A N 1
ATOM 1501 C CA . LEU A 1 192 ? -21.999 4.168 10.617 1.00 83.19 192 LEU A CA 1
ATOM 1502 C C . LEU A 1 192 ? -21.856 3.702 12.072 1.00 83.19 192 LEU A C 1
ATOM 1504 O O . LEU A 1 192 ? -20.847 3.976 12.719 1.00 83.19 192 LEU A O 1
ATOM 1508 N N . ASP A 1 193 ? -22.850 2.970 12.580 1.00 81.00 193 ASP A N 1
ATOM 1509 C CA . ASP A 1 193 ? -22.821 2.371 13.926 1.00 81.00 193 ASP A CA 1
ATOM 1510 C C . ASP A 1 193 ? -22.072 1.020 13.939 1.00 81.00 193 ASP A C 1
ATOM 1512 O O . ASP A 1 193 ? -22.603 -0.035 14.304 1.00 81.00 193 ASP A O 1
ATOM 1516 N N . ARG A 1 194 ? -20.812 1.050 13.491 1.00 77.12 194 ARG A N 1
ATOM 1517 C CA . ARG A 1 194 ? -19.889 -0.095 13.508 1.00 77.12 194 ARG A CA 1
ATOM 1518 C C . ARG A 1 194 ? -18.661 0.245 14.349 1.00 77.12 194 ARG A C 1
ATOM 1520 O O . ARG A 1 194 ? -18.076 1.315 14.190 1.00 77.12 194 ARG A O 1
ATOM 1527 N N . GLU A 1 195 ? -18.294 -0.662 15.254 1.00 75.81 195 GLU A N 1
ATOM 1528 C CA . GLU A 1 195 ? -17.113 -0.525 16.115 1.00 75.81 195 GLU A CA 1
ATOM 1529 C C . GLU A 1 195 ? -15.948 -1.266 15.461 1.00 75.81 195 GLU A C 1
ATOM 1531 O O . GLU A 1 195 ? -15.850 -2.493 15.548 1.00 75.81 195 GLU A O 1
ATOM 1536 N N . ILE A 1 196 ? -15.095 -0.498 14.782 1.00 81.44 196 ILE A N 1
ATOM 1537 C CA . ILE A 1 196 ? -13.815 -0.979 14.270 1.00 81.44 196 ILE A CA 1
ATOM 1538 C C . ILE A 1 196 ? -12.728 -0.590 15.267 1.00 81.44 196 ILE A C 1
ATOM 1540 O O . ILE A 1 196 ? -12.692 0.544 15.753 1.00 81.44 196 ILE A O 1
ATOM 1544 N N . GLU A 1 197 ? -11.841 -1.526 15.564 1.00 85.19 197 GLU A N 1
ATOM 1545 C CA . GLU A 1 197 ? -10.667 -1.313 16.395 1.00 85.19 197 GLU A CA 1
ATOM 1546 C C . GLU A 1 197 ? -9.396 -1.548 15.566 1.00 85.19 197 GLU A C 1
ATOM 1548 O O . GLU A 1 197 ? -9.365 -2.315 14.599 1.00 85.19 197 GLU A O 1
ATOM 1553 N N . LEU A 1 198 ? -8.346 -0.830 15.942 1.00 87.88 198 LEU A N 1
ATOM 1554 C CA . LEU A 1 198 ? -7.002 -0.944 15.412 1.00 87.88 198 LEU A CA 1
ATOM 1555 C C . LEU A 1 198 ? -6.122 -1.549 16.507 1.00 87.88 198 LEU A C 1
ATOM 1557 O O . LEU A 1 198 ? -5.934 -0.921 17.547 1.00 87.88 198 LEU A O 1
ATOM 1561 N N . ALA A 1 199 ? -5.587 -2.750 16.284 1.00 88.75 199 ALA A N 1
ATOM 1562 C CA . ALA A 1 199 ? -4.654 -3.408 17.201 1.00 88.75 199 ALA A CA 1
ATOM 1563 C C . ALA A 1 199 ? -3.214 -3.123 16.782 1.00 88.75 199 ALA A C 1
ATOM 1565 O O . ALA A 1 199 ? -2.812 -3.490 15.677 1.00 88.75 199 ALA A O 1
ATOM 1566 N N . LYS A 1 200 ? -2.430 -2.499 17.662 1.00 91.38 200 LYS A N 1
ATOM 1567 C CA . LYS A 1 200 ? -1.047 -2.108 17.380 1.00 91.38 200 LYS A CA 1
ATOM 1568 C C . LYS A 1 200 ? -0.039 -3.134 17.866 1.00 91.38 200 LYS A C 1
ATOM 1570 O O . LYS A 1 200 ? -0.133 -3.628 18.986 1.00 91.38 200 LYS A O 1
ATOM 1575 N N . ILE A 1 201 ? 0.994 -3.331 17.058 1.00 91.00 201 ILE A N 1
ATOM 1576 C CA . ILE A 1 201 ? 2.236 -4.026 17.389 1.00 91.00 201 ILE A CA 1
ATOM 1577 C C . ILE A 1 201 ? 3.373 -3.048 17.063 1.00 91.00 201 ILE A C 1
ATOM 1579 O O . ILE A 1 201 ? 3.842 -2.944 15.925 1.00 91.00 201 ILE A O 1
ATOM 1583 N N . GLY A 1 202 ? 3.764 -2.243 18.056 1.00 89.00 202 GLY A N 1
ATOM 1584 C CA . GLY A 1 202 ? 4.688 -1.124 17.848 1.00 89.00 202 GLY A CA 1
ATOM 1585 C C . GLY A 1 202 ? 4.110 -0.070 16.893 1.00 89.00 202 GLY A C 1
ATOM 1586 O O . GLY A 1 202 ? 3.044 0.482 17.145 1.00 89.00 202 GLY A O 1
ATOM 1587 N N . ALA A 1 203 ? 4.814 0.215 15.791 1.00 88.62 203 ALA A N 1
ATOM 1588 C CA . ALA A 1 203 ? 4.377 1.173 14.764 1.00 88.62 203 ALA A CA 1
ATOM 1589 C C . ALA A 1 203 ? 3.448 0.566 13.690 1.00 88.62 203 ALA A C 1
ATOM 1591 O O . ALA A 1 203 ? 3.070 1.258 12.744 1.00 88.62 203 ALA A O 1
ATOM 1592 N N . ARG A 1 204 ? 3.126 -0.726 13.799 1.00 92.06 204 ARG A N 1
ATOM 1593 C CA . ARG A 1 204 ? 2.341 -1.484 12.819 1.00 92.06 204 ARG A CA 1
ATOM 1594 C C . ARG A 1 204 ? 1.001 -1.902 13.413 1.00 92.06 204 ARG A C 1
ATOM 1596 O O . ARG A 1 204 ? 0.871 -1.912 14.636 1.00 92.06 204 ARG A O 1
ATOM 1603 N N . HIS A 1 205 ? 0.012 -2.243 12.590 1.00 90.31 205 HIS A N 1
ATOM 1604 C CA . HIS A 1 205 ? -1.307 -2.617 13.108 1.00 90.31 205 HIS A CA 1
ATOM 1605 C C . HIS A 1 205 ? -2.175 -3.469 12.179 1.00 90.31 205 HIS A C 1
ATOM 1607 O O . HIS A 1 205 ? -1.929 -3.571 10.978 1.00 90.31 205 HIS A O 1
ATOM 1613 N N . TYR A 1 206 ? -3.243 -4.008 12.768 1.00 86.88 206 TYR A N 1
ATOM 1614 C CA . TYR A 1 206 ? -4.374 -4.642 12.095 1.00 86.88 206 TYR A CA 1
ATOM 1615 C C . TYR A 1 206 ? -5.667 -3.870 12.341 1.00 86.88 206 TYR A C 1
ATOM 1617 O O . TYR A 1 206 ? -5.848 -3.306 13.420 1.00 86.88 206 TYR A O 1
ATOM 1625 N N . PHE A 1 207 ? -6.594 -3.932 11.387 1.00 83.56 207 PHE A N 1
ATOM 1626 C CA . PHE A 1 207 ? -7.992 -3.558 11.596 1.00 83.56 207 PHE A CA 1
ATOM 1627 C C . PHE A 1 207 ? -8.841 -4.793 11.890 1.00 83.56 207 PHE A C 1
ATOM 1629 O O . PHE A 1 207 ? -8.683 -5.822 11.232 1.00 83.56 207 PHE A O 1
ATOM 1636 N N . TYR A 1 208 ? -9.769 -4.675 12.838 1.00 78.62 208 TYR A N 1
ATOM 1637 C CA . TYR A 1 208 ? -10.745 -5.719 13.147 1.00 78.62 208 TYR A CA 1
ATOM 1638 C C . TYR A 1 208 ? -12.065 -5.135 13.662 1.00 78.62 208 TYR A C 1
ATOM 1640 O O . TYR A 1 208 ? -12.112 -4.036 14.213 1.00 78.62 208 TYR A O 1
ATOM 1648 N N . GLU A 1 209 ? -13.159 -5.872 13.477 1.00 75.69 209 GLU A N 1
ATOM 1649 C CA . GLU A 1 209 ? -14.500 -5.455 13.895 1.00 75.69 209 GLU A CA 1
ATOM 1650 C C . GLU A 1 209 ? -14.959 -6.237 15.118 1.00 75.69 209 GLU A C 1
ATOM 1652 O O . GLU A 1 209 ? -15.040 -7.455 15.081 1.00 75.69 209 GLU A O 1
ATOM 1657 N N . LYS A 1 210 ? -15.344 -5.550 16.193 1.00 66.19 210 LYS A N 1
ATOM 1658 C CA . LYS A 1 210 ? -15.658 -6.197 17.476 1.00 66.19 210 LYS A CA 1
ATOM 1659 C C . LYS A 1 210 ? -17.036 -6.860 17.542 1.00 66.19 210 LYS A C 1
ATOM 1661 O O . LYS A 1 210 ? -17.219 -7.811 18.299 1.00 66.19 210 LYS A O 1
ATOM 1666 N N . LYS A 1 211 ? -18.021 -6.325 16.805 1.00 58.44 211 LYS A N 1
ATOM 1667 C CA . LYS A 1 211 ? -19.437 -6.740 16.904 1.00 58.44 211 LYS A CA 1
ATOM 1668 C C . LYS A 1 211 ? -19.711 -8.106 16.269 1.00 58.44 211 LYS A C 1
ATOM 1670 O O . LYS A 1 211 ? -20.687 -8.755 16.642 1.00 58.44 211 LYS A O 1
ATOM 1675 N N . ASP A 1 212 ? -18.840 -8.569 15.382 1.00 53.25 212 ASP A N 1
ATOM 1676 C CA . ASP A 1 212 ? -18.996 -9.863 14.742 1.00 53.25 212 ASP A CA 1
ATOM 1677 C C . ASP A 1 212 ? -18.458 -10.973 15.652 1.00 53.25 212 ASP A C 1
ATOM 1679 O O . ASP A 1 212 ? -17.259 -11.151 15.855 1.00 53.25 212 ASP A O 1
ATOM 1683 N N . ASN A 1 213 ? -19.379 -11.742 16.232 1.00 47.66 213 ASN A N 1
ATOM 1684 C CA . ASN A 1 213 ? -19.139 -12.851 17.164 1.00 47.66 213 ASN A CA 1
ATOM 1685 C C . ASN A 1 213 ? -18.433 -14.061 16.514 1.00 47.66 213 ASN A C 1
ATOM 1687 O O . ASN A 1 213 ? -18.497 -15.183 17.024 1.00 47.66 213 ASN A O 1
ATOM 1691 N N . PHE A 1 214 ? -17.774 -13.860 15.375 1.00 55.19 214 PHE A N 1
ATOM 1692 C CA . PHE A 1 214 ? -16.919 -14.864 14.787 1.00 55.19 214 PHE A CA 1
ATOM 1693 C C . PHE A 1 214 ? -15.777 -15.194 15.757 1.00 55.19 214 PHE A C 1
ATOM 1695 O O . PHE A 1 214 ? -15.175 -14.313 16.378 1.00 55.19 214 PHE A O 1
ATOM 1702 N N . ALA A 1 215 ? -15.454 -16.486 15.869 1.00 55.34 215 ALA A N 1
ATOM 1703 C CA . ALA A 1 215 ? -14.361 -17.000 16.702 1.00 55.34 215 ALA A CA 1
ATOM 1704 C C . ALA A 1 215 ? -13.036 -16.233 16.491 1.00 55.34 215 ALA A C 1
ATOM 1706 O O . ALA A 1 215 ? -12.247 -16.084 17.422 1.00 55.34 215 ALA A O 1
ATOM 1707 N N . TYR A 1 216 ? -12.869 -15.683 15.290 1.00 56.22 216 TYR A N 1
ATOM 1708 C CA . TYR A 1 216 ? -11.853 -14.757 14.802 1.00 56.22 216 TYR A CA 1
ATOM 1709 C C . TYR A 1 216 ? -11.497 -13.591 15.739 1.00 56.22 216 TYR A C 1
ATOM 1711 O O . TYR A 1 216 ? -10.327 -13.419 16.071 1.00 56.22 216 TYR A O 1
ATOM 1719 N N . ASN A 1 217 ? -12.470 -12.849 16.270 1.00 59.22 217 ASN A N 1
ATOM 1720 C CA . ASN A 1 217 ? -12.188 -11.698 17.142 1.00 59.22 217 ASN A CA 1
ATOM 1721 C C . ASN A 1 217 ? -11.752 -12.096 18.556 1.00 59.22 217 ASN A C 1
ATOM 1723 O O . ASN A 1 217 ? -11.196 -11.297 19.301 1.00 59.22 217 ASN A O 1
ATOM 1727 N N . ARG A 1 218 ? -11.954 -13.355 18.957 1.00 60.62 218 ARG A N 1
ATOM 1728 C CA . ARG A 1 218 ? -11.411 -13.856 20.231 1.00 60.62 218 ARG A CA 1
ATOM 1729 C C . ARG A 1 218 ? -9.916 -14.140 20.145 1.00 60.62 218 ARG A C 1
ATOM 1731 O O . ARG A 1 218 ? -9.286 -14.335 21.181 1.00 60.62 218 ARG A O 1
ATOM 1738 N N . LEU A 1 219 ? -9.370 -14.207 18.933 1.00 67.50 219 LEU A N 1
ATOM 1739 C CA . LEU A 1 219 ? -7.976 -14.537 18.676 1.00 67.50 219 LEU A CA 1
ATOM 1740 C C . LEU A 1 219 ? -7.067 -13.315 18.797 1.00 67.50 219 LEU A C 1
ATOM 1742 O O . LEU A 1 219 ? -5.968 -13.447 19.322 1.00 67.50 219 LEU A O 1
ATOM 1746 N N . ILE A 1 220 ? -7.551 -12.125 18.423 1.00 73.50 220 ILE A N 1
ATOM 1747 C CA . ILE A 1 220 ? -6.789 -10.881 18.591 1.00 73.50 220 ILE A CA 1
ATOM 1748 C C . ILE A 1 220 ? -6.482 -10.614 20.064 1.00 73.50 220 ILE A C 1
ATOM 1750 O O . ILE A 1 220 ? -5.336 -10.398 20.424 1.00 73.50 220 ILE A O 1
ATOM 1754 N N . ASN A 1 221 ? -7.455 -10.824 20.954 1.00 72.81 221 ASN A N 1
ATOM 1755 C CA . ASN A 1 221 ? -7.263 -10.683 22.401 1.00 72.81 221 ASN A CA 1
ATOM 1756 C C . ASN A 1 221 ? -6.300 -11.722 23.012 1.00 72.81 221 ASN A C 1
ATOM 1758 O O . ASN A 1 221 ? -5.973 -11.632 24.194 1.00 72.81 221 ASN A O 1
ATOM 1762 N N . LYS A 1 222 ? -5.880 -12.737 22.245 1.00 77.38 222 LYS A N 1
ATOM 1763 C CA . LYS A 1 222 ? -4.891 -13.740 22.667 1.00 77.38 222 LYS A CA 1
ATOM 1764 C C . LYS A 1 222 ? -3.490 -13.454 22.133 1.00 77.38 222 LYS A C 1
ATOM 1766 O O . LYS A 1 222 ? -2.543 -14.078 22.616 1.00 77.38 222 LYS A O 1
ATOM 1771 N N . ASP A 1 223 ? -3.345 -12.554 21.163 1.00 81.56 223 ASP A N 1
ATOM 1772 C CA . ASP A 1 223 ? -2.043 -12.200 20.612 1.00 81.56 223 ASP A CA 1
ATOM 1773 C C . ASP A 1 223 ? -1.290 -11.290 21.590 1.00 81.56 223 ASP A C 1
ATOM 1775 O O . ASP A 1 223 ? -1.582 -10.107 21.754 1.00 81.56 223 ASP A O 1
ATOM 1779 N N . LYS A 1 224 ? -0.285 -11.867 22.251 1.00 85.88 224 LYS A N 1
ATOM 1780 C CA . LYS A 1 224 ? 0.538 -11.187 23.260 1.00 85.88 224 LYS A CA 1
ATOM 1781 C C . LYS A 1 224 ? 1.451 -10.105 22.676 1.00 85.88 224 LYS A C 1
ATOM 1783 O O . LYS A 1 224 ? 2.074 -9.380 23.446 1.00 85.88 224 LYS A O 1
ATOM 1788 N N . ARG A 1 225 ? 1.580 -10.023 21.346 1.00 87.75 225 ARG A N 1
ATOM 1789 C CA . ARG A 1 225 ? 2.383 -8.998 20.663 1.00 87.75 225 ARG A CA 1
ATOM 1790 C C . ARG A 1 225 ? 1.663 -7.654 20.611 1.00 87.75 225 ARG A C 1
ATOM 1792 O O . ARG A 1 225 ? 2.317 -6.636 20.399 1.00 87.75 225 ARG A O 1
ATOM 1799 N N . ILE A 1 226 ? 0.339 -7.646 20.785 1.00 88.38 226 ILE A N 1
ATOM 1800 C CA . ILE A 1 226 ? -0.463 -6.425 20.744 1.00 88.38 226 ILE A CA 1
ATOM 1801 C C . ILE A 1 226 ? -0.148 -5.574 21.967 1.00 88.38 226 ILE A C 1
ATOM 1803 O O . ILE A 1 226 ? -0.299 -6.006 23.108 1.00 88.38 226 ILE A O 1
ATOM 1807 N N . THR A 1 227 ? 0.291 -4.348 21.709 1.00 90.12 227 THR A N 1
ATOM 1808 C CA . THR A 1 227 ? 0.717 -3.396 22.737 1.00 90.12 227 THR A CA 1
ATOM 1809 C C . THR A 1 227 ? -0.347 -2.356 23.066 1.00 90.12 227 THR A C 1
ATOM 1811 O O . THR A 1 227 ? -0.292 -1.760 24.135 1.00 90.12 227 THR A O 1
ATOM 1814 N N . ASP A 1 228 ? -1.275 -2.096 22.143 1.00 90.44 228 ASP A N 1
ATOM 1815 C CA . ASP A 1 228 ? -2.290 -1.046 22.267 1.00 90.44 228 ASP A CA 1
ATOM 1816 C C . ASP A 1 228 ? -3.473 -1.317 21.321 1.00 90.44 228 ASP A C 1
ATOM 1818 O O . ASP A 1 228 ? -3.319 -1.998 20.302 1.00 90.44 228 ASP A O 1
ATOM 1822 N N . THR A 1 229 ? -4.644 -0.772 21.647 1.00 88.31 229 THR A N 1
ATOM 1823 C CA . THR A 1 229 ? -5.860 -0.862 20.830 1.00 88.31 229 THR A CA 1
ATOM 1824 C C . THR A 1 229 ? -6.543 0.494 20.749 1.00 88.31 229 THR A C 1
ATOM 1826 O O . THR A 1 229 ? -6.851 1.096 21.777 1.00 88.31 229 THR A O 1
ATOM 1829 N N . GLU A 1 230 ? -6.862 0.948 19.541 1.00 89.62 230 GLU A N 1
ATOM 1830 C CA . GLU A 1 230 ? -7.551 2.219 19.321 1.00 89.62 230 GLU A CA 1
ATOM 1831 C C . GLU A 1 230 ? -8.877 2.028 18.601 1.00 89.62 230 GLU A C 1
ATOM 1833 O O . GLU A 1 230 ? -8.987 1.244 17.663 1.00 89.62 230 GLU A O 1
ATOM 1838 N N . LYS A 1 231 ? -9.886 2.815 18.970 1.00 88.25 231 LYS A N 1
ATOM 1839 C CA . LYS A 1 231 ? -11.160 2.812 18.251 1.00 88.25 231 LYS A CA 1
ATOM 1840 C C . LYS A 1 231 ? -11.074 3.641 16.972 1.00 88.25 231 LYS A C 1
ATOM 1842 O O . LYS A 1 231 ? -10.398 4.671 16.910 1.00 88.25 231 LYS A O 1
ATOM 1847 N N . ARG A 1 232 ? -11.808 3.208 15.951 1.00 87.06 232 ARG A N 1
ATOM 1848 C CA . ARG A 1 232 ? -11.979 3.902 14.673 1.00 87.06 232 ARG A CA 1
ATOM 1849 C C . ARG A 1 232 ? -13.463 4.125 14.406 1.00 87.06 232 ARG A C 1
ATOM 1851 O O . ARG A 1 232 ? -14.313 3.308 14.754 1.00 87.06 232 ARG A O 1
ATOM 1858 N N . SER A 1 233 ? -13.779 5.273 13.819 1.00 85.94 233 SER A N 1
ATOM 1859 C CA . SER A 1 233 ? -15.120 5.583 13.330 1.00 85.94 233 SER A CA 1
ATOM 1860 C C . SER A 1 233 ? -15.207 5.223 11.854 1.00 85.94 233 SER A C 1
ATOM 1862 O O . SER A 1 233 ? -14.415 5.717 11.052 1.00 85.94 233 SER A O 1
ATOM 1864 N N . LEU A 1 234 ? -16.194 4.403 11.499 1.00 84.25 234 LEU A N 1
ATOM 1865 C CA . LEU A 1 234 ? -16.523 4.091 10.115 1.00 84.25 234 LEU A CA 1
ATOM 1866 C C . LEU A 1 234 ? -17.577 5.074 9.591 1.00 84.25 234 LEU A C 1
ATOM 1868 O O . LEU A 1 234 ? -18.563 5.374 10.267 1.00 84.25 234 LEU A O 1
ATOM 1872 N N . TYR A 1 235 ? -17.386 5.556 8.372 1.00 84.31 235 TYR A N 1
ATOM 1873 C CA . TYR A 1 235 ? -18.289 6.455 7.670 1.00 84.31 235 TYR A CA 1
ATOM 1874 C C . TYR A 1 235 ? -18.624 5.869 6.303 1.00 84.31 235 TYR A C 1
ATOM 1876 O O . TYR A 1 235 ? -17.750 5.350 5.617 1.00 84.31 235 TYR A O 1
ATOM 1884 N N . LEU A 1 236 ? -19.877 6.006 5.886 1.00 84.06 236 LEU A N 1
ATOM 1885 C CA . LEU A 1 236 ? -20.258 5.896 4.488 1.00 84.06 236 LEU A CA 1
ATOM 1886 C C . LEU A 1 236 ? -20.039 7.264 3.853 1.00 84.06 236 LEU A C 1
ATOM 1888 O O . LEU A 1 236 ? -20.694 8.241 4.229 1.00 84.06 236 LEU A O 1
ATOM 1892 N N . GLN A 1 237 ? -19.078 7.347 2.945 1.00 82.06 237 GLN A N 1
ATOM 1893 C CA . GLN A 1 237 ? -18.858 8.529 2.136 1.00 82.06 237 GLN A CA 1
ATOM 1894 C C . GLN A 1 237 ? -19.538 8.344 0.789 1.00 82.06 237 GLN A C 1
ATOM 1896 O O . GLN A 1 237 ? -19.231 7.396 0.073 1.00 82.06 237 GLN A O 1
ATOM 1901 N N . THR A 1 238 ? -20.414 9.278 0.448 1.00 81.56 238 THR A N 1
ATOM 1902 C CA . THR A 1 238 ? -21.160 9.277 -0.805 1.00 81.56 238 THR A CA 1
ATOM 1903 C C . THR A 1 238 ? -20.706 10.454 -1.664 1.00 81.56 238 THR A C 1
ATOM 1905 O O . THR A 1 238 ? -20.646 11.592 -1.178 1.00 81.56 238 THR A O 1
ATOM 1908 N N . ARG A 1 239 ? -20.400 10.183 -2.937 1.00 76.62 239 ARG A N 1
ATOM 1909 C CA . ARG A 1 239 ? -20.065 11.179 -3.965 1.00 76.62 239 ARG A CA 1
ATOM 1910 C C . ARG A 1 239 ? -20.988 11.046 -5.177 1.00 76.62 239 ARG A C 1
ATOM 1912 O O . ARG A 1 239 ? -21.437 9.946 -5.488 1.00 76.62 239 ARG A O 1
ATOM 1919 N N . LYS A 1 240 ? -21.247 12.163 -5.862 1.00 68.12 240 LYS A N 1
ATOM 1920 C CA . LYS A 1 240 ? -21.903 12.160 -7.176 1.00 68.12 240 LYS A CA 1
ATOM 1921 C C . LYS A 1 240 ? -20.851 12.270 -8.264 1.00 68.12 240 LYS A C 1
ATOM 1923 O O . LYS A 1 240 ? -20.120 13.255 -8.307 1.00 68.12 240 LYS A O 1
ATOM 1928 N N . GLU A 1 241 ? -20.816 11.298 -9.157 1.00 67.88 241 GLU A N 1
ATOM 1929 C CA . GLU A 1 241 ? -19.907 11.273 -10.294 1.00 67.88 241 GLU A CA 1
ATOM 1930 C C . GLU A 1 241 ? -20.717 11.026 -11.563 1.00 67.88 241 GLU A C 1
ATOM 1932 O O . GLU A 1 241 ? -21.410 10.024 -11.664 1.00 67.88 241 GLU A O 1
ATOM 1937 N N . ASN A 1 242 ? -20.700 11.969 -12.511 1.00 60.91 242 ASN A N 1
ATOM 1938 C CA . ASN A 1 242 ? -21.394 11.835 -13.802 1.00 60.91 242 ASN A CA 1
ATOM 1939 C C . ASN A 1 242 ? -22.868 11.365 -13.706 1.00 60.91 242 ASN A C 1
ATOM 1941 O O . ASN A 1 242 ? -23.337 10.613 -14.551 1.00 60.91 242 ASN A O 1
ATOM 1945 N N . ALA A 1 243 ? -23.600 11.854 -12.695 1.00 62.47 243 ALA A N 1
ATOM 1946 C CA . ALA A 1 243 ? -24.983 11.486 -12.341 1.00 62.47 243 ALA A CA 1
ATOM 1947 C C . ALA A 1 243 ? -25.186 10.126 -11.636 1.00 62.47 243 ALA A C 1
ATOM 1949 O O . ALA A 1 243 ? -26.318 9.819 -11.263 1.00 62.47 243 ALA A O 1
ATOM 1950 N N . GLU A 1 244 ? -24.121 9.380 -11.350 1.00 65.88 244 GLU A N 1
ATOM 1951 C CA . GLU A 1 244 ? -24.137 8.187 -10.501 1.00 65.88 244 GLU A CA 1
ATOM 1952 C C . GLU A 1 244 ? -23.750 8.518 -9.053 1.00 65.88 244 GLU A C 1
ATOM 1954 O O . GLU A 1 244 ? -22.962 9.427 -8.779 1.00 65.88 244 GLU A O 1
ATOM 1959 N N . GLU A 1 245 ? -24.339 7.791 -8.105 1.00 72.69 245 GLU A N 1
ATOM 1960 C CA . GLU A 1 245 ? -24.036 7.905 -6.681 1.00 72.69 245 GLU A CA 1
ATOM 1961 C C . GLU A 1 245 ? -23.081 6.780 -6.274 1.00 72.69 245 GLU A C 1
ATOM 1963 O O . GLU A 1 245 ? -23.457 5.611 -6.237 1.00 72.69 245 GLU A O 1
ATOM 1968 N N . ILE A 1 246 ? -21.840 7.140 -5.953 1.00 75.19 246 ILE A N 1
ATOM 1969 C CA . ILE A 1 246 ? -20.809 6.195 -5.523 1.00 75.19 246 ILE A CA 1
ATOM 1970 C C . ILE A 1 246 ? -20.669 6.301 -4.012 1.00 75.19 246 ILE A C 1
ATOM 1972 O O . ILE A 1 246 ? -20.456 7.390 -3.473 1.00 75.19 246 ILE A O 1
ATOM 1976 N N . SER A 1 247 ? -20.763 5.164 -3.328 1.00 75.88 247 SER A N 1
ATOM 1977 C CA . SER A 1 247 ? -20.616 5.075 -1.876 1.00 75.88 247 SER A CA 1
ATOM 1978 C C . SER A 1 247 ? -19.413 4.220 -1.499 1.00 75.88 247 SER A C 1
ATOM 1980 O O . SER A 1 247 ? -19.240 3.130 -2.034 1.00 75.88 247 SER A O 1
ATOM 1982 N N . ARG A 1 248 ? -18.601 4.694 -0.550 1.00 80.94 248 ARG A N 1
ATOM 1983 C CA . ARG A 1 248 ? -17.411 3.990 -0.051 1.00 80.94 248 ARG A CA 1
ATOM 1984 C C . ARG A 1 248 ? -17.285 4.057 1.466 1.00 80.94 248 ARG A C 1
ATOM 1986 O O . ARG A 1 248 ? -17.721 5.020 2.096 1.00 80.94 248 ARG A O 1
ATOM 1993 N N . SER A 1 249 ? -16.642 3.050 2.044 1.00 80.69 249 SER A N 1
ATOM 1994 C CA . SER A 1 249 ? -16.346 2.980 3.477 1.00 80.69 249 SER A CA 1
ATOM 1995 C C . SER A 1 249 ? -15.073 3.761 3.810 1.00 80.69 249 SER A C 1
ATOM 1997 O O . SER A 1 249 ? -13.998 3.435 3.317 1.00 80.69 249 SER A O 1
ATOM 1999 N N . VAL A 1 250 ? -15.174 4.771 4.673 1.00 78.81 250 VAL A N 1
ATOM 2000 C CA . VAL A 1 250 ? -14.047 5.583 5.157 1.00 78.81 250 VAL A CA 1
ATOM 2001 C C . VAL A 1 250 ? -13.852 5.340 6.646 1.00 78.81 250 VAL A C 1
ATOM 2003 O O . VAL A 1 250 ? -14.807 5.459 7.411 1.00 78.81 250 VAL A O 1
ATOM 2006 N N . MET A 1 251 ? -12.628 5.051 7.080 1.00 81.94 251 MET A N 1
ATOM 2007 C CA . MET A 1 251 ? -12.295 4.949 8.500 1.00 81.94 251 MET A CA 1
ATOM 2008 C C . MET A 1 251 ? -11.401 6.091 8.943 1.00 81.94 251 MET A C 1
ATOM 2010 O O . MET A 1 251 ? -10.376 6.375 8.329 1.00 81.94 251 MET A O 1
ATOM 2014 N N . LEU A 1 252 ? -11.797 6.724 10.044 1.00 81.25 252 LEU A N 1
ATOM 2015 C CA . LEU A 1 252 ? -11.066 7.825 10.659 1.00 81.25 252 LEU A CA 1
ATOM 2016 C C . LEU A 1 252 ? -10.869 7.554 12.158 1.00 81.25 252 LEU A C 1
ATOM 2018 O O . LEU A 1 252 ? -11.698 6.862 12.765 1.00 81.25 252 LEU A O 1
ATOM 2022 N N . PRO A 1 253 ? -9.816 8.114 12.778 1.00 79.50 253 PRO A N 1
ATOM 2023 C CA . PRO A 1 253 ? -9.698 8.182 14.233 1.00 79.50 253 PRO A CA 1
ATOM 2024 C C . PRO A 1 253 ? -10.961 8.765 14.889 1.00 79.50 253 PRO A C 1
ATOM 2026 O O . PRO A 1 253 ? -11.680 9.556 14.268 1.00 79.50 253 PRO A O 1
ATOM 2029 N N . GLN A 1 254 ? -11.257 8.321 16.117 1.00 77.44 254 GLN A N 1
ATOM 2030 C CA . GLN A 1 254 ? -12.316 8.915 16.947 1.00 77.44 254 GLN A CA 1
ATOM 2031 C C . GLN A 1 254 ? -11.939 10.310 17.440 1.00 77.44 254 GLN A C 1
ATOM 2033 O O . GLN A 1 254 ? -10.736 10.547 17.685 1.00 77.44 254 GLN A O 1
#

Secondary structure (DSSP, 8-state):
--HHHHHHHHHHHHHHHHHHHTT-TTHHHHHHHHHHHHHHHHTT-TT-EEEE-PPPP-TT-SSPEETTEEEEE-SS-EEEEE----STTS--EEEEHHHHHHBEEEE-SS-EEEHHHHHHHHHTTGGG----GGGHHHHHHHHHHSPPP----------SSHHHHHHHHHHHHHHHHHHHHHT---EEEEEEEEEEEEEEETTEEEEEESS---TTHHHHTT-TT--EEEEEEEEEEEEEETTEEEEEEEEEE-

Radius of gyration: 18.35 Å; chains: 1; bounding box: 46×48×46 Å

Sequence (254 aa):
MEKKLLSTIIGFLDKSMAAYDAGYADEAVHMATIIERFLTSNGSDRTLLLLSTTGIYLPSNTLPYLGFVRIEQTEDSVQFLASVQAGQDCLEKWIQTSDYVGEIIFDDNNLLISRKDILTNLSGTCKNQAFDPALKQQYALCLDILPESTHPEKENLYTGGIPYAQMRQIAYEVRESLSSMLETSGETRKKLDREIELAKIGARHYFYEKKDNFAYNRLINKDKRITDTEKRSLYLQTRKENAEEISRSVMLPQ

pLDDT: mean 80.01, std 12.64, range [41.09, 96.25]

Foldseek 3Di:
DDLVLLVLLLVLLVVLLVVCVVPQLLSLLLLLQLVVLVCVVCQPPQPQWFKDQFAFDQQPDQDKQQRFWDWDDDPVDIDTAGPPDPDDRTAIETEHSLQQQQEWRIDNPVDTDGNVNLSLQSNLVNPDDDDDPVSPVSSVVSPVPGDDDDDHRDDRPDDDSSSSNSSSNVSVRRSVSSVVVSQDDDKDKDWDPWKWKWFDQDSHTGIDTDVPPPPRVVRSVVPPSGDDMF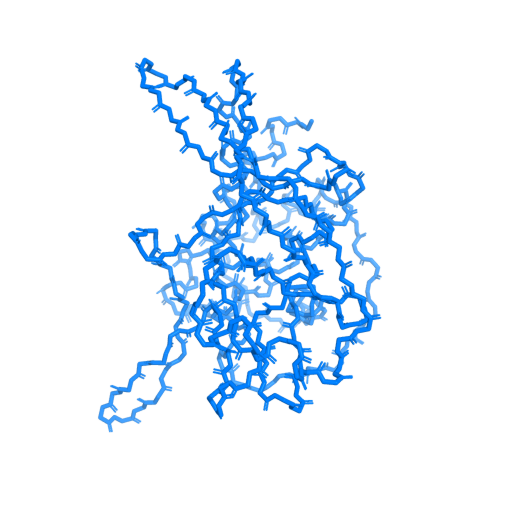TKIWIWMWGAGPNDIDTHIYIDGD